Protein AF-A0AAU9CLQ8-F1 (afdb_monomer)

Mean predicted aligned error: 14.23 Å

Sequence (169 aa):
MASVPNVCGGGWAETKAAYRLLDNARLDFREVLRAHSVPTLERIRQQSRVLCLQDTTELDYSGRPSMAGLGRLNYEQRQGLYLHPTLVISEAGVALGVTDCWHWARCYRSLRQAKPGEGGSYVEGKTSLKPSERPDRCKSCPAKAGHQPEPSVAWSRSDPDCEAYTGGL

Organism: NCBI:txid438856

Foldseek 3Di:
DDDLCVVLVVDPVSSVVVVCVVPPPVDDPVNVVCVFQVQLVVVVVVAPDKDWDKDKDWDWPLVPVVDPQWADDPDNSTITKIKIWTWIAGPVRHTSGTNDMDMHHDHDDDDPPDDPDDDDDDDDDDDDDDPVPDPPDDPRRPDDPDPDPDPPDPDDPDDPPPDDDDDDD

Radius of gyration: 21.19 Å; Cα contacts (8 Å, |Δi|>4): 169; chains: 1; bounding box: 51×36×68 Å

pLDDT: mean 70.37, std 28.26, range [24.72, 97.06]

Structure (mmCIF, N/CA/C/O backbone):
data_AF-A0AAU9CLQ8-F1
#
_entry.id   AF-A0AAU9CLQ8-F1
#
loop_
_atom_site.group_PDB
_atom_site.id
_atom_site.type_symbol
_atom_site.label_atom_id
_atom_site.label_alt_id
_atom_site.label_comp_id
_atom_site.label_asym_id
_atom_site.label_entity_id
_atom_site.label_seq_id
_atom_site.pdbx_PDB_ins_code
_atom_site.Cartn_x
_atom_site.Cartn_y
_atom_site.Cartn_z
_atom_site.occupancy
_atom_site.B_iso_or_equiv
_atom_site.auth_seq_id
_atom_site.auth_comp_id
_atom_site.auth_asym_id
_atom_site.auth_atom_id
_atom_site.pdbx_PDB_model_num
ATOM 1 N N . MET A 1 1 ? 15.356 6.055 3.356 1.00 57.00 1 MET A N 1
ATOM 2 C CA . MET A 1 1 ? 14.746 4.762 2.966 1.00 57.00 1 MET A CA 1
ATOM 3 C C . MET A 1 1 ? 15.851 3.738 2.760 1.00 57.00 1 MET A C 1
ATOM 5 O O . MET A 1 1 ? 16.892 4.106 2.232 1.00 57.00 1 MET A O 1
ATOM 9 N N . ALA A 1 2 ? 15.647 2.497 3.201 1.00 88.75 2 ALA A N 1
ATOM 10 C CA . ALA A 1 2 ? 16.593 1.393 3.033 1.00 88.75 2 ALA A CA 1
ATOM 11 C C . ALA A 1 2 ? 16.125 0.466 1.898 1.00 88.75 2 ALA A C 1
ATOM 13 O O . ALA A 1 2 ? 14.925 0.312 1.679 1.00 88.75 2 ALA A O 1
ATOM 14 N N . SER A 1 3 ? 17.062 -0.123 1.157 1.00 93.00 3 SER A N 1
ATOM 15 C CA . SER A 1 3 ? 16.764 -1.126 0.129 1.00 93.00 3 SER A CA 1
ATOM 16 C C . SER A 1 3 ? 16.367 -2.467 0.766 1.00 93.00 3 SER A C 1
ATOM 18 O O . SER A 1 3 ? 16.688 -2.707 1.930 1.00 93.00 3 SER A O 1
ATOM 20 N N . VAL A 1 4 ? 15.718 -3.363 0.005 1.00 93.94 4 VAL A N 1
ATOM 21 C CA . VAL A 1 4 ? 15.365 -4.722 0.476 1.00 93.94 4 VAL A CA 1
ATOM 22 C C . VAL A 1 4 ? 16.575 -5.462 1.080 1.00 93.94 4 VAL A C 1
ATOM 24 O O . VAL A 1 4 ? 16.457 -5.938 2.205 1.00 93.94 4 VAL A O 1
ATOM 27 N N . PRO A 1 5 ? 17.765 -5.491 0.440 1.00 94.94 5 PRO A N 1
ATOM 28 C CA . PRO A 1 5 ? 18.942 -6.118 1.046 1.00 94.94 5 PRO A CA 1
ATOM 29 C C . PRO A 1 5 ? 19.346 -5.507 2.394 1.00 94.94 5 PRO A C 1
ATOM 31 O O . PRO A 1 5 ? 19.751 -6.228 3.303 1.00 94.94 5 PRO A O 1
ATOM 34 N N . ASN A 1 6 ? 19.203 -4.186 2.547 1.00 94.19 6 ASN A N 1
ATOM 35 C CA . ASN A 1 6 ? 19.576 -3.497 3.780 1.00 94.19 6 ASN A CA 1
ATOM 36 C C . ASN A 1 6 ? 18.600 -3.805 4.925 1.00 94.19 6 ASN A C 1
ATOM 38 O O . ASN A 1 6 ? 19.046 -4.004 6.051 1.00 94.19 6 ASN A O 1
ATOM 42 N N . VAL A 1 7 ? 17.287 -3.879 4.663 1.00 93.44 7 VAL A N 1
ATOM 43 C CA . VAL A 1 7 ? 16.304 -4.258 5.702 1.00 93.44 7 VAL A CA 1
ATOM 44 C C . VAL A 1 7 ? 16.373 -5.741 6.066 1.00 93.44 7 VAL A C 1
ATOM 46 O O . VAL A 1 7 ? 16.087 -6.097 7.203 1.00 93.44 7 VAL A O 1
ATOM 49 N N . CYS A 1 8 ? 16.823 -6.597 5.146 1.00 94.44 8 CYS A N 1
ATOM 50 C CA . CYS A 1 8 ? 17.119 -8.006 5.412 1.00 94.44 8 CYS A CA 1
ATOM 51 C C . CYS A 1 8 ? 18.474 -8.225 6.122 1.00 94.44 8 CYS A C 1
ATOM 53 O O . CYS A 1 8 ? 18.959 -9.353 6.174 1.00 94.44 8 CYS A O 1
ATOM 55 N N . GLY A 1 9 ? 19.120 -7.170 6.635 1.00 89.50 9 GLY A N 1
ATOM 56 C CA . GLY A 1 9 ? 20.371 -7.272 7.394 1.00 89.50 9 GLY A CA 1
ATOM 57 C C . GLY A 1 9 ? 21.600 -7.659 6.564 1.00 89.50 9 GLY A C 1
ATOM 58 O O . GLY A 1 9 ? 22.594 -8.106 7.126 1.00 89.50 9 GLY A O 1
ATOM 59 N N . GLY A 1 10 ? 21.547 -7.528 5.233 1.00 84.50 10 GLY A N 1
ATOM 60 C CA . GLY A 1 10 ? 22.626 -7.935 4.325 1.00 84.50 1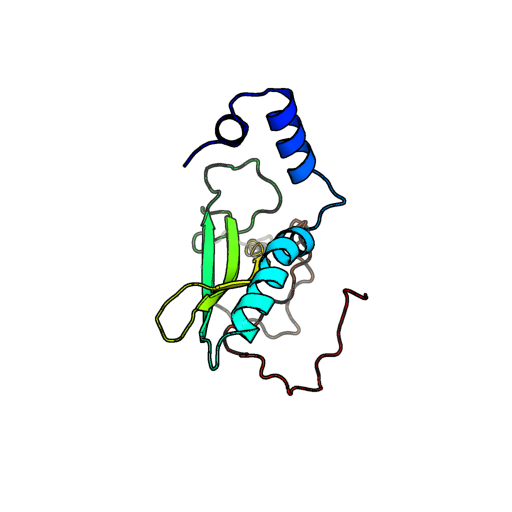0 GLY A CA 1
ATOM 61 C C . GLY A 1 10 ? 22.722 -9.447 4.082 1.00 84.50 10 GLY A C 1
ATOM 62 O O . GLY A 1 10 ? 23.569 -9.884 3.303 1.00 84.50 10 GLY A O 1
ATOM 63 N N . GLY A 1 11 ? 21.845 -10.248 4.698 1.00 93.50 11 GLY A N 1
ATOM 64 C CA . GLY A 1 11 ? 21.790 -11.694 4.513 1.00 93.50 11 GLY A CA 1
ATOM 65 C C . GLY A 1 11 ? 21.305 -12.080 3.114 1.00 93.50 11 GLY A C 1
ATOM 66 O O . GLY A 1 11 ? 20.271 -11.604 2.628 1.00 93.50 11 GLY A O 1
ATOM 67 N N . TRP A 1 12 ? 22.066 -12.936 2.426 1.00 94.69 12 TRP A N 1
ATOM 68 C CA . TRP A 1 12 ? 21.737 -13.358 1.060 1.00 94.69 12 TRP A CA 1
ATOM 69 C C . TRP A 1 12 ? 20.460 -14.202 1.005 1.00 94.69 12 TRP A C 1
ATOM 71 O O . TRP A 1 12 ? 19.635 -14.016 0.105 1.00 94.69 12 TRP A O 1
ATOM 81 N N . ALA A 1 13 ? 20.286 -15.116 1.962 1.00 96.94 13 ALA A N 1
ATOM 82 C CA . ALA A 1 13 ? 19.147 -16.027 1.999 1.00 96.94 13 ALA A CA 1
ATOM 83 C C . ALA A 1 13 ? 17.837 -15.264 2.246 1.00 96.94 13 ALA A C 1
ATOM 85 O O . ALA A 1 13 ? 16.866 -15.447 1.512 1.00 96.94 13 ALA A O 1
ATOM 86 N N . GLU A 1 14 ? 17.845 -14.346 3.209 1.00 96.50 14 GLU A N 1
ATOM 87 C CA . GLU A 1 14 ? 16.733 -13.486 3.608 1.00 96.50 14 GLU A CA 1
ATOM 88 C C . GLU A 1 14 ? 16.341 -12.548 2.467 1.00 96.50 14 GLU A C 1
ATOM 90 O O . GLU A 1 14 ? 15.170 -12.463 2.098 1.00 96.50 14 GLU A O 1
ATOM 95 N N . THR A 1 15 ? 17.331 -11.912 1.834 1.00 96.81 15 THR A N 1
ATOM 96 C CA . THR A 1 15 ? 17.106 -11.036 0.678 1.00 96.81 15 THR A CA 1
ATOM 97 C C . THR A 1 15 ? 16.467 -11.806 -0.478 1.00 96.81 15 THR A C 1
ATOM 99 O O . THR A 1 15 ? 15.498 -11.344 -1.084 1.00 96.81 15 THR A O 1
ATOM 102 N N . LYS A 1 16 ? 16.977 -13.005 -0.794 1.00 96.56 16 LYS A N 1
ATOM 103 C CA . LYS A 1 16 ? 16.398 -13.856 -1.844 1.00 96.56 16 LYS A CA 1
ATOM 104 C C . LYS A 1 16 ? 14.991 -14.320 -1.494 1.00 96.56 16 LYS A C 1
ATOM 106 O O . LYS A 1 16 ? 14.145 -14.352 -2.385 1.00 96.56 16 LYS A O 1
ATOM 111 N N . ALA A 1 17 ? 14.733 -14.667 -0.237 1.00 96.50 17 ALA A N 1
ATOM 112 C CA . ALA A 1 17 ? 13.402 -15.032 0.226 1.00 96.50 17 ALA A CA 1
ATOM 113 C C . ALA A 1 17 ? 12.417 -13.860 0.086 1.00 96.50 17 ALA A C 1
ATOM 115 O O . ALA A 1 17 ? 11.327 -14.062 -0.440 1.00 96.50 17 ALA A O 1
ATOM 116 N N . ALA A 1 18 ? 12.820 -12.639 0.451 1.00 95.88 18 ALA A N 1
ATOM 117 C CA . ALA A 1 18 ? 11.991 -11.442 0.312 1.00 95.88 18 ALA A CA 1
ATOM 118 C C . ALA A 1 18 ? 11.610 -11.167 -1.150 1.00 95.88 18 ALA A C 1
ATOM 120 O O . ALA A 1 18 ? 10.434 -10.994 -1.457 1.00 95.88 18 ALA A O 1
ATOM 121 N N . TYR A 1 19 ? 12.573 -11.202 -2.079 1.00 95.81 19 TYR A N 1
ATOM 122 C CA . TYR A 1 19 ? 12.258 -11.036 -3.503 1.00 95.81 19 TYR A CA 1
ATOM 123 C C . TYR A 1 19 ? 11.359 -12.155 -4.040 1.00 95.81 19 TYR A C 1
ATOM 125 O O . TYR A 1 19 ? 10.421 -11.866 -4.772 1.00 95.81 19 TYR A O 1
ATOM 133 N N . ARG A 1 20 ? 11.597 -13.416 -3.652 1.00 96.56 20 ARG A N 1
ATOM 134 C CA . ARG A 1 20 ? 10.734 -14.546 -4.045 1.00 96.56 20 ARG A CA 1
ATOM 135 C C . ARG A 1 20 ? 9.315 -14.413 -3.506 1.00 96.56 20 ARG A C 1
ATOM 137 O O . ARG A 1 20 ? 8.387 -14.838 -4.178 1.00 96.56 20 ARG A O 1
ATOM 144 N N . LEU A 1 21 ? 9.151 -13.860 -2.305 1.00 94.75 21 LEU A N 1
ATOM 145 C CA . LEU A 1 21 ? 7.838 -13.583 -1.732 1.00 94.75 21 LEU A CA 1
ATOM 146 C C . LEU A 1 21 ? 7.105 -12.513 -2.551 1.00 94.75 21 LEU A C 1
ATOM 148 O O . LEU A 1 21 ? 5.946 -12.715 -2.892 1.00 94.75 21 LEU A O 1
ATOM 152 N N . LEU A 1 22 ? 7.786 -11.414 -2.892 1.00 92.75 22 LEU A N 1
ATOM 153 C CA . LEU A 1 22 ? 7.206 -10.301 -3.656 1.00 92.75 22 LEU A CA 1
ATOM 154 C C . LEU A 1 22 ? 6.927 -10.643 -5.132 1.00 92.75 22 LEU A C 1
ATOM 156 O O . LEU A 1 22 ? 6.062 -10.021 -5.735 1.00 92.75 22 LEU A O 1
ATOM 160 N N . ASP A 1 23 ? 7.638 -11.619 -5.699 1.00 93.12 23 ASP A N 1
ATOM 161 C CA . ASP A 1 23 ? 7.457 -12.126 -7.072 1.00 93.12 23 ASP A CA 1
ATOM 162 C C . ASP A 1 23 ? 6.589 -13.405 -7.129 1.00 93.12 23 ASP A C 1
ATOM 164 O O . ASP A 1 23 ? 6.519 -14.108 -8.137 1.00 93.12 23 ASP A O 1
ATOM 168 N N . ASN A 1 24 ? 5.937 -13.773 -6.022 1.00 95.75 24 ASN A N 1
ATOM 169 C CA . ASN A 1 24 ? 5.120 -14.980 -5.962 1.00 95.75 24 ASN A CA 1
ATOM 170 C C . ASN A 1 24 ? 3.744 -14.735 -6.593 1.00 95.75 24 ASN A C 1
ATOM 172 O O . ASN A 1 24 ? 2.885 -14.116 -5.978 1.00 95.75 24 ASN A O 1
ATOM 176 N N . ALA A 1 25 ? 3.484 -15.327 -7.761 1.00 92.44 25 ALA A N 1
ATOM 177 C CA . ALA A 1 25 ? 2.191 -15.233 -8.451 1.00 92.44 25 ALA A CA 1
ATOM 178 C C . ALA A 1 25 ? 0.981 -15.774 -7.655 1.00 92.44 25 ALA A C 1
ATOM 180 O O . ALA A 1 25 ? -0.157 -15.529 -8.043 1.00 92.44 25 ALA A O 1
ATOM 181 N N . ARG A 1 26 ? 1.206 -16.529 -6.568 1.00 94.06 26 ARG A N 1
ATOM 182 C CA . ARG A 1 26 ? 0.142 -16.976 -5.650 1.00 94.06 26 ARG A CA 1
ATOM 183 C C . ARG A 1 26 ? -0.206 -15.952 -4.569 1.00 94.06 26 ARG A C 1
ATOM 185 O O . ARG A 1 26 ? -1.161 -16.194 -3.851 1.00 94.06 26 ARG A O 1
ATOM 192 N N . LEU A 1 27 ? 0.597 -14.899 -4.410 1.00 92.25 27 LEU A N 1
ATOM 193 C CA . LEU A 1 27 ? 0.381 -13.840 -3.432 1.00 92.25 27 LEU A CA 1
ATOM 194 C C . LEU A 1 27 ? -0.272 -12.650 -4.134 1.00 92.25 27 LEU A C 1
ATOM 196 O O . LEU A 1 27 ? 0.367 -11.981 -4.947 1.00 92.25 27 LEU A O 1
ATOM 200 N N . ASP A 1 28 ? -1.530 -12.375 -3.809 1.00 89.69 28 ASP A N 1
ATOM 201 C CA . ASP A 1 28 ? -2.234 -11.215 -4.355 1.00 89.69 28 ASP A CA 1
ATOM 202 C C . ASP A 1 28 ? -2.010 -9.956 -3.497 1.00 89.69 28 ASP A C 1
ATOM 204 O O . ASP A 1 28 ? -1.840 -10.018 -2.275 1.00 89.69 28 ASP A O 1
ATOM 208 N N . PHE A 1 29 ? -2.058 -8.776 -4.123 1.00 86.94 29 PHE A N 1
ATOM 209 C CA . PHE A 1 29 ? -1.960 -7.496 -3.415 1.00 86.94 29 PHE A CA 1
ATOM 210 C C . PHE A 1 29 ? -3.002 -7.370 -2.289 1.00 86.94 29 PHE A C 1
ATOM 212 O O . PHE A 1 29 ? -2.696 -6.848 -1.214 1.00 86.94 29 PHE A O 1
ATOM 219 N N . ARG A 1 30 ? -4.223 -7.878 -2.499 1.00 88.31 30 ARG A N 1
ATOM 220 C CA . ARG A 1 30 ? -5.291 -7.864 -1.494 1.00 88.31 30 ARG A CA 1
ATOM 221 C C . ARG A 1 30 ? -4.942 -8.707 -0.274 1.00 88.31 30 ARG A C 1
ATOM 223 O O . ARG A 1 30 ? -5.319 -8.329 0.831 1.00 88.31 30 ARG A O 1
ATOM 230 N N . GLU A 1 31 ? -4.202 -9.801 -0.436 1.00 91.56 31 GLU A N 1
ATOM 231 C CA . GLU A 1 31 ? -3.753 -10.628 0.689 1.00 91.56 31 GLU A CA 1
ATOM 232 C C . GLU A 1 31 ? -2.700 -9.903 1.529 1.00 91.56 31 GLU A C 1
ATOM 234 O O . GLU A 1 31 ? -2.792 -9.886 2.759 1.00 91.56 31 GLU A O 1
ATOM 239 N N . VAL A 1 32 ? -1.751 -9.228 0.873 1.00 93.50 32 VAL A N 1
ATOM 240 C CA . VAL A 1 32 ? -0.768 -8.373 1.557 1.00 93.50 32 VAL A CA 1
ATOM 241 C C . VAL A 1 32 ? -1.477 -7.250 2.313 1.00 93.50 32 VAL A C 1
ATOM 243 O O . VAL A 1 32 ? -1.198 -7.015 3.488 1.00 93.50 32 VAL A O 1
ATOM 246 N N . LEU A 1 33 ? -2.449 -6.589 1.678 1.00 92.50 33 LEU A N 1
ATOM 247 C CA . LEU A 1 33 ? -3.246 -5.550 2.323 1.00 92.50 33 LEU A CA 1
ATOM 248 C C . LEU A 1 33 ? -4.049 -6.098 3.510 1.00 92.50 33 LEU A C 1
ATOM 250 O O . LEU A 1 33 ? -4.129 -5.439 4.547 1.00 92.50 33 LEU A O 1
ATOM 254 N N . ARG A 1 34 ? -4.604 -7.311 3.398 1.00 91.94 34 ARG A N 1
ATOM 255 C CA . ARG A 1 34 ? -5.386 -7.963 4.458 1.00 91.94 34 ARG A CA 1
ATOM 256 C C . ARG A 1 34 ? -4.584 -8.155 5.743 1.00 91.94 34 ARG A C 1
ATOM 258 O O . ARG A 1 34 ? -5.138 -7.982 6.829 1.00 91.94 34 ARG A O 1
ATOM 265 N N . ALA A 1 35 ? -3.286 -8.444 5.630 1.00 94.25 35 ALA A N 1
ATOM 266 C CA . ALA A 1 35 ? -2.389 -8.545 6.783 1.00 94.25 35 ALA A CA 1
ATOM 267 C C . ALA A 1 35 ? -2.316 -7.237 7.598 1.00 94.25 35 ALA A C 1
ATOM 269 O O . ALA A 1 35 ? -2.047 -7.269 8.798 1.00 94.25 35 ALA A O 1
ATOM 270 N N . HIS A 1 36 ? -2.604 -6.093 6.969 1.00 93.94 36 HIS A N 1
ATOM 271 C CA . HIS A 1 36 ? -2.681 -4.790 7.625 1.00 93.94 36 HIS A CA 1
ATOM 272 C C . HIS A 1 36 ? -4.112 -4.388 7.993 1.00 93.94 36 HIS A C 1
ATOM 274 O O . HIS A 1 36 ? -4.333 -3.876 9.094 1.00 93.94 36 HIS A O 1
ATOM 280 N N . SER A 1 37 ? -5.087 -4.644 7.116 1.00 93.62 37 SER A N 1
ATOM 281 C CA . SER A 1 37 ? -6.458 -4.179 7.321 1.00 93.62 37 SER A CA 1
ATOM 282 C C . SER A 1 37 ? -7.162 -4.901 8.468 1.00 93.62 37 SER A C 1
ATOM 284 O O . SER A 1 37 ? -7.884 -4.253 9.222 1.00 93.62 37 SER A O 1
ATOM 286 N N . VAL A 1 38 ? -6.901 -6.196 8.689 1.00 94.44 38 VAL A N 1
ATOM 287 C CA . VAL A 1 38 ? -7.502 -6.946 9.809 1.00 94.44 38 VAL A CA 1
ATOM 288 C C . VAL A 1 38 ? -7.101 -6.354 11.173 1.00 94.44 38 VAL A C 1
ATOM 290 O O . VAL A 1 38 ? -7.998 -5.975 11.927 1.00 94.44 38 VAL A O 1
ATOM 293 N N . PRO A 1 39 ? -5.805 -6.162 11.498 1.00 96.25 39 PRO A N 1
ATOM 294 C CA . PRO A 1 39 ? -5.415 -5.455 12.720 1.00 96.25 39 PRO A CA 1
ATOM 295 C C . PRO A 1 39 ? -5.962 -4.026 12.811 1.00 96.25 39 PRO A C 1
ATOM 297 O O . PRO A 1 39 ? -6.292 -3.561 13.901 1.00 96.25 39 PRO A O 1
ATOM 300 N N . THR A 1 40 ? -6.063 -3.311 11.687 1.00 95.12 40 THR A N 1
ATOM 301 C CA . THR A 1 40 ? -6.662 -1.971 11.668 1.00 95.12 40 THR A CA 1
ATOM 302 C C . THR A 1 40 ? -8.141 -2.009 12.049 1.00 95.12 40 THR A C 1
ATOM 304 O O . THR A 1 40 ? -8.566 -1.172 12.841 1.00 95.12 40 THR A O 1
ATOM 307 N N . LEU A 1 41 ? -8.909 -3.000 11.588 1.00 93.44 41 LEU A N 1
ATOM 308 C CA . LEU A 1 41 ? -10.298 -3.193 12.012 1.00 93.44 41 LEU A CA 1
ATOM 309 C C . LEU A 1 41 ? -10.405 -3.455 13.520 1.00 93.44 41 LEU A C 1
ATOM 311 O O . LEU A 1 41 ? -11.287 -2.888 14.162 1.00 93.44 41 LEU A O 1
ATOM 315 N N . GLU A 1 42 ? -9.486 -4.227 14.108 1.00 95.75 42 GLU A N 1
ATOM 316 C CA . GLU A 1 42 ? -9.454 -4.417 15.567 1.00 95.75 42 GLU A CA 1
ATOM 317 C C . GLU A 1 42 ? -9.207 -3.104 16.320 1.00 95.75 42 GLU A C 1
ATOM 319 O O . GLU A 1 42 ? -9.883 -2.823 17.309 1.00 95.75 42 GLU A O 1
ATOM 324 N N . ARG A 1 43 ? -8.297 -2.251 15.829 1.00 96.56 43 ARG A N 1
ATOM 325 C CA . ARG A 1 43 ? -8.063 -0.921 16.421 1.00 96.56 43 ARG A CA 1
ATOM 326 C C . ARG A 1 43 ? -9.280 -0.009 16.282 1.00 96.56 43 ARG A C 1
ATOM 328 O O . ARG A 1 43 ? -9.593 0.721 17.216 1.00 96.56 43 ARG A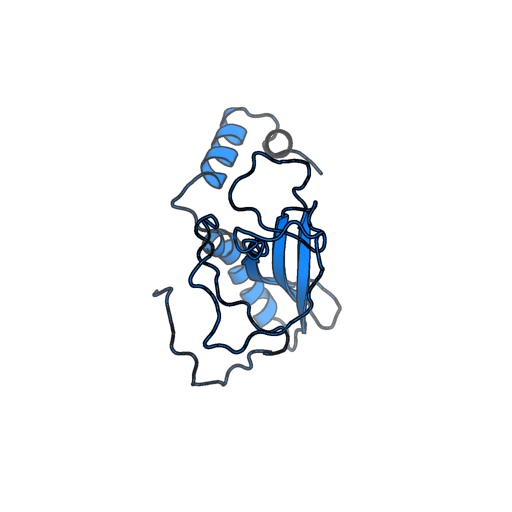 O 1
ATOM 335 N N . ILE A 1 44 ? -9.980 -0.067 15.146 1.00 94.19 44 ILE A N 1
ATOM 336 C CA . ILE A 1 44 ? -11.199 0.716 14.897 1.00 94.19 44 ILE A CA 1
ATOM 337 C C . ILE A 1 44 ? -12.303 0.341 15.888 1.00 94.19 44 ILE A C 1
ATOM 339 O O . ILE A 1 44 ? -12.967 1.233 16.404 1.00 94.19 44 ILE A O 1
ATOM 343 N N . ARG A 1 45 ? -12.471 -0.949 16.218 1.00 95.25 45 ARG A N 1
ATOM 344 C CA . ARG A 1 45 ? -13.486 -1.405 17.192 1.00 95.25 45 ARG A CA 1
ATOM 345 C C . ARG A 1 45 ? -13.307 -0.822 18.597 1.00 95.25 45 ARG A C 1
ATOM 347 O O . ARG A 1 45 ? -14.261 -0.814 19.365 1.0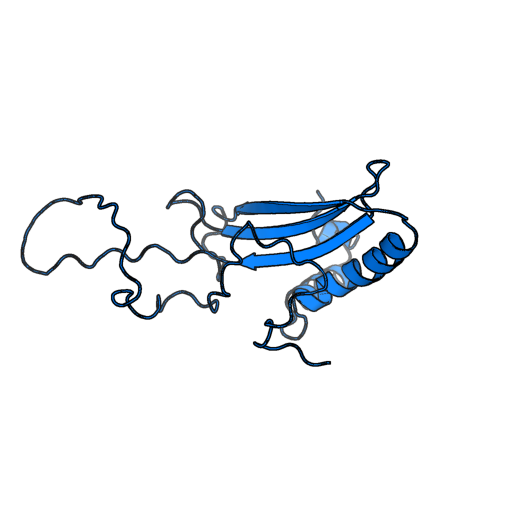0 95.25 45 ARG A O 1
ATOM 354 N N . GLN A 1 46 ? -12.109 -0.347 18.933 1.00 96.12 46 GLN A N 1
ATOM 355 C CA . GLN A 1 46 ? -11.811 0.287 20.221 1.00 96.12 46 GLN A CA 1
ATOM 356 C C . GLN A 1 46 ? -12.108 1.796 20.232 1.00 96.12 46 GLN A C 1
ATOM 358 O O . GLN A 1 46 ? -11.904 2.446 21.252 1.00 96.12 46 GLN A O 1
ATOM 363 N N . GLN A 1 47 ? -12.546 2.370 19.108 1.00 92.81 47 GLN A N 1
ATOM 364 C CA . GLN A 1 47 ? -12.843 3.794 18.974 1.00 92.81 47 GLN A CA 1
ATOM 365 C C . GLN A 1 47 ? -14.352 4.018 18.876 1.00 92.81 47 GLN A C 1
ATOM 367 O O . GLN A 1 47 ? -15.046 3.312 18.149 1.00 92.81 47 GLN A O 1
ATOM 372 N N . SER A 1 48 ? -14.856 5.054 19.547 1.00 94.94 48 SER A N 1
ATOM 373 C CA . SER A 1 48 ? -16.262 5.464 19.419 1.00 94.94 48 SER A CA 1
ATOM 374 C C . SER A 1 48 ? -16.576 6.010 18.024 1.00 94.94 48 SER A C 1
ATOM 376 O O . SER A 1 48 ? -17.667 5.803 17.497 1.00 94.94 48 SER A O 1
ATOM 378 N N . ARG A 1 49 ? -15.615 6.719 17.421 1.00 94.50 49 ARG A N 1
ATOM 379 C CA . ARG A 1 49 ? -15.712 7.310 16.086 1.00 94.50 49 ARG A CA 1
ATOM 380 C C . ARG A 1 49 ? -14.332 7.366 15.439 1.00 94.50 49 ARG A C 1
ATOM 382 O O . ARG A 1 49 ? -13.320 7.543 16.113 1.00 94.50 49 ARG A O 1
ATOM 389 N N . VAL A 1 50 ? -14.307 7.223 14.119 1.00 95.25 50 VAL A N 1
ATOM 390 C CA . VAL A 1 50 ? -13.099 7.318 13.292 1.00 95.25 50 VAL A CA 1
ATOM 391 C C . VAL A 1 50 ? -13.394 8.125 12.033 1.00 95.25 50 VAL A C 1
ATOM 393 O O . VAL A 1 50 ? -14.550 8.231 11.619 1.00 95.25 50 VAL A O 1
ATOM 396 N N . LEU A 1 51 ? -12.350 8.669 11.415 1.00 96.19 51 LEU A N 1
ATOM 397 C CA . LEU A 1 51 ? -12.415 9.315 10.110 1.00 96.19 51 LEU A CA 1
ATOM 398 C C . LEU A 1 51 ? -11.687 8.451 9.077 1.00 96.19 51 LEU A C 1
ATOM 400 O O . LEU A 1 51 ? -10.529 8.084 9.270 1.00 96.19 51 LEU A O 1
ATOM 404 N N . CYS A 1 52 ? -12.377 8.141 7.981 1.00 95.19 52 CYS A N 1
ATOM 405 C CA . CYS A 1 52 ? -11.833 7.415 6.837 1.00 95.19 52 CYS A CA 1
ATOM 406 C C . CYS A 1 52 ? -11.454 8.423 5.751 1.00 95.19 52 CYS A C 1
ATOM 408 O O . CYS A 1 52 ? -12.318 8.940 5.047 1.00 95.19 52 CYS A O 1
ATOM 410 N N . LEU A 1 53 ? -10.165 8.721 5.644 1.00 94.31 53 LEU A N 1
ATOM 411 C CA . LEU A 1 53 ? -9.611 9.630 4.653 1.00 94.31 53 LEU A CA 1
ATOM 412 C C . LEU A 1 53 ? -9.308 8.870 3.365 1.00 94.31 53 LEU A C 1
ATOM 414 O O . LEU A 1 53 ? -8.600 7.861 3.386 1.00 94.31 53 LEU A O 1
ATOM 418 N N . GLN A 1 54 ? -9.824 9.380 2.255 1.00 94.06 54 GLN A N 1
ATOM 419 C CA . GLN A 1 54 ? -9.600 8.843 0.921 1.00 94.06 54 GLN A CA 1
ATOM 420 C C . GLN A 1 54 ? -9.008 9.930 0.039 1.00 94.06 54 GLN A C 1
ATOM 422 O O . GLN A 1 54 ? -9.524 11.045 -0.013 1.00 94.06 54 GLN A O 1
ATOM 427 N N . ASP A 1 55 ? -7.922 9.599 -0.647 1.00 92.94 55 ASP A N 1
ATOM 428 C CA . ASP A 1 55 ? -7.298 10.481 -1.624 1.00 92.94 55 ASP A CA 1
ATOM 429 C C . ASP A 1 55 ? -6.612 9.648 -2.707 1.00 92.94 55 ASP A C 1
ATOM 431 O O . ASP A 1 55 ? -6.268 8.486 -2.495 1.00 92.94 55 ASP A O 1
ATOM 435 N N . THR A 1 56 ? -6.427 10.229 -3.887 1.00 90.44 56 THR A N 1
ATOM 436 C CA . THR A 1 56 ? -5.774 9.572 -5.017 1.00 90.44 56 THR A CA 1
ATOM 437 C C . THR A 1 56 ? -4.376 10.139 -5.214 1.00 90.44 56 THR A C 1
ATOM 439 O O . THR A 1 56 ? -4.218 11.314 -5.529 1.00 90.44 56 THR A O 1
ATOM 442 N N . THR A 1 57 ? -3.360 9.284 -5.127 1.00 92.62 57 THR A N 1
ATOM 443 C CA . THR A 1 57 ? -1.963 9.653 -5.379 1.00 92.62 57 THR A CA 1
ATOM 444 C C . THR A 1 57 ? -1.380 8.926 -6.591 1.00 92.62 57 THR A C 1
ATOM 446 O O . THR A 1 57 ? -1.875 7.882 -7.022 1.00 92.62 57 THR A O 1
ATOM 449 N N . GLU A 1 58 ? -0.317 9.490 -7.158 1.00 94.12 58 GLU A N 1
ATOM 450 C CA . GLU A 1 58 ? 0.405 8.940 -8.304 1.00 94.12 58 GLU A CA 1
ATOM 451 C C . GLU A 1 58 ? 1.698 8.261 -7.860 1.00 94.12 58 GLU A C 1
ATOM 453 O O . GLU A 1 58 ? 2.540 8.866 -7.198 1.00 94.12 58 GLU A O 1
ATOM 458 N N . LEU A 1 59 ? 1.902 7.025 -8.304 1.00 94.25 59 LEU A N 1
ATOM 459 C CA . LEU A 1 59 ? 3.178 6.328 -8.213 1.00 94.25 59 LEU A CA 1
ATOM 460 C C . LEU A 1 59 ? 3.929 6.521 -9.531 1.00 94.25 59 LEU A C 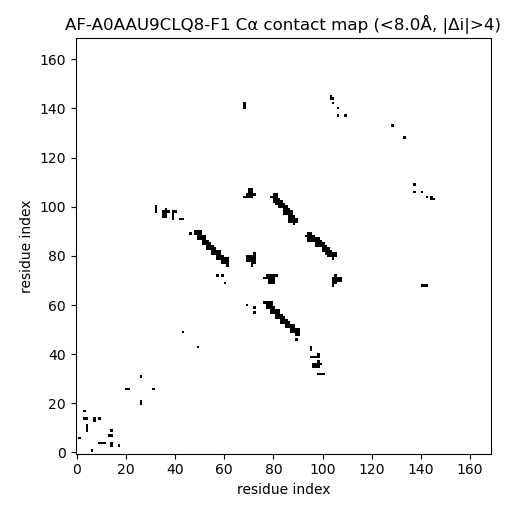1
ATOM 462 O O . LEU A 1 59 ? 3.597 5.894 -10.537 1.00 94.25 59 LEU A O 1
ATOM 466 N N . ASP A 1 60 ? 4.913 7.420 -9.532 1.00 94.31 60 ASP A N 1
ATOM 467 C CA . ASP A 1 60 ? 5.702 7.766 -10.717 1.00 94.31 60 ASP A CA 1
ATOM 468 C C . ASP A 1 60 ? 6.881 6.806 -10.919 1.00 94.31 60 ASP A C 1
ATOM 470 O O . ASP A 1 60 ? 7.802 6.733 -10.104 1.00 94.31 60 ASP A O 1
ATOM 474 N N . TYR A 1 61 ? 6.861 6.093 -12.044 1.00 93.38 61 TYR A N 1
ATOM 475 C CA . TYR A 1 61 ? 7.901 5.155 -12.457 1.00 93.38 61 TYR A CA 1
ATOM 476 C C . TYR A 1 61 ? 8.536 5.555 -13.792 1.00 93.38 61 TYR A C 1
ATOM 478 O O . TYR A 1 61 ? 9.109 4.718 -14.487 1.00 93.38 61 TYR A O 1
ATOM 486 N N . SER A 1 62 ? 8.496 6.839 -14.158 1.00 89.56 62 SER A N 1
ATOM 487 C CA . SER A 1 62 ? 8.994 7.324 -15.454 1.00 89.56 62 SER A CA 1
ATOM 488 C C . SER A 1 62 ? 10.473 7.012 -15.705 1.00 89.56 62 SER A C 1
ATOM 490 O O . SER A 1 62 ? 10.863 6.778 -16.846 1.00 89.56 62 SER A O 1
ATOM 492 N N . GLY A 1 63 ? 11.282 6.901 -14.646 1.00 90.56 63 GLY A N 1
ATOM 493 C CA . GLY A 1 63 ? 12.682 6.464 -14.720 1.00 90.56 63 GLY A CA 1
ATOM 494 C C . GLY A 1 63 ? 12.893 4.957 -14.939 1.00 90.56 63 GLY A C 1
ATOM 495 O O . GLY A 1 63 ? 14.035 4.504 -14.950 1.00 90.56 63 GLY A O 1
ATOM 496 N N . ARG A 1 64 ? 11.827 4.157 -15.077 1.00 87.44 64 ARG A N 1
ATOM 497 C CA . ARG A 1 64 ? 11.875 2.695 -15.255 1.00 87.44 64 ARG A CA 1
ATOM 498 C C . ARG A 1 64 ? 11.104 2.265 -16.513 1.00 87.44 64 ARG A C 1
ATOM 500 O O . ARG A 1 64 ? 10.087 1.586 -16.401 1.00 87.44 64 ARG A O 1
ATOM 507 N N . PRO A 1 65 ? 11.585 2.612 -17.720 1.00 78.12 65 PRO A N 1
ATOM 508 C CA . PRO A 1 65 ? 10.841 2.403 -18.965 1.00 78.12 65 PRO A CA 1
ATOM 509 C C . PRO A 1 65 ? 10.615 0.936 -19.346 1.00 78.12 65 PRO A C 1
ATOM 511 O O . PRO A 1 65 ? 9.724 0.646 -20.134 1.00 78.12 65 PRO A O 1
ATOM 514 N N . SER A 1 66 ? 11.399 0.006 -18.796 1.00 82.25 66 SER A N 1
ATOM 515 C CA . SER A 1 66 ? 11.231 -1.435 -19.017 1.00 82.25 66 SER A CA 1
ATOM 516 C C . SER A 1 66 ? 10.205 -2.092 -18.085 1.00 82.25 66 SER A C 1
ATOM 518 O O . SER A 1 66 ? 9.950 -3.289 -18.212 1.00 82.25 66 SER A O 1
ATOM 520 N N . MET A 1 67 ? 9.628 -1.350 -17.133 1.00 83.06 67 MET A N 1
ATOM 521 C CA . MET A 1 67 ? 8.647 -1.882 -16.190 1.00 83.06 67 MET A CA 1
ATOM 522 C C . MET A 1 67 ? 7.293 -2.075 -16.880 1.00 83.06 67 MET A C 1
ATOM 524 O O . MET A 1 67 ? 6.674 -1.126 -17.356 1.00 83.06 67 MET A O 1
ATOM 528 N N . ALA A 1 68 ? 6.827 -3.320 -16.924 1.00 84.19 68 ALA A N 1
ATOM 529 C CA . ALA A 1 68 ? 5.535 -3.663 -17.50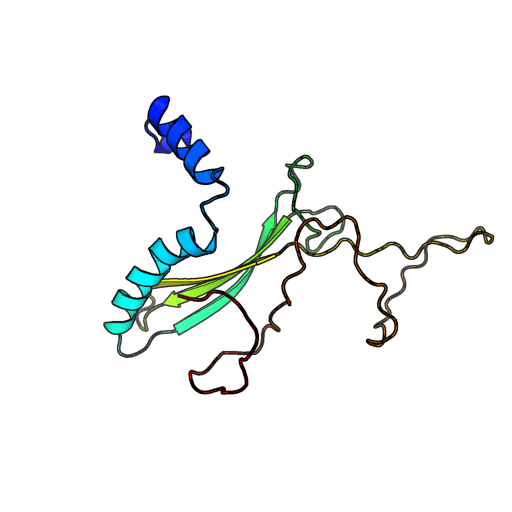5 1.00 84.19 68 ALA A CA 1
ATOM 530 C C . ALA A 1 68 ? 4.362 -3.266 -16.589 1.00 84.19 68 ALA A C 1
ATOM 532 O O . ALA A 1 68 ? 4.523 -3.081 -15.384 1.00 84.19 68 ALA A O 1
ATOM 533 N N . GLY A 1 69 ? 3.159 -3.174 -17.165 1.00 82.44 69 GLY A N 1
ATOM 534 C CA . GLY A 1 69 ? 1.916 -2.946 -16.414 1.00 82.44 69 GLY A CA 1
ATOM 535 C C . GLY A 1 69 ? 1.661 -1.497 -15.987 1.00 82.44 69 GLY A C 1
ATOM 536 O O . GLY A 1 69 ? 0.658 -1.233 -15.329 1.00 82.44 69 GLY A O 1
ATOM 537 N N . LEU A 1 70 ? 2.528 -0.560 -16.377 1.00 86.25 70 LEU A N 1
ATOM 538 C CA . LEU A 1 70 ? 2.351 0.868 -16.127 1.00 86.25 70 LEU A CA 1
ATOM 539 C C . LEU A 1 70 ? 1.389 1.515 -17.133 1.00 86.25 70 LEU A C 1
ATOM 541 O O . LEU A 1 70 ? 1.201 1.033 -18.251 1.00 86.25 70 LEU A O 1
ATOM 545 N N . GLY A 1 71 ? 0.788 2.631 -16.722 1.00 85.75 71 GLY A N 1
ATOM 546 C CA . GLY A 1 71 ? -0.075 3.464 -17.556 1.00 85.75 71 GLY A CA 1
ATOM 547 C C . GLY A 1 71 ? 0.360 4.926 -17.558 1.00 85.75 71 GLY A C 1
ATOM 548 O O . GLY A 1 71 ? 1.316 5.304 -16.886 1.00 85.75 71 GLY A O 1
ATOM 549 N N . ARG A 1 72 ? -0.359 5.776 -18.294 1.00 85.81 72 ARG A N 1
ATOM 550 C CA . ARG A 1 72 ? -0.065 7.218 -18.360 1.00 85.81 72 ARG A CA 1
ATOM 551 C C . ARG A 1 72 ? -0.502 7.936 -17.075 1.00 85.81 72 ARG A C 1
ATOM 553 O O . ARG A 1 72 ? -1.636 7.767 -16.620 1.00 85.81 72 ARG A O 1
ATOM 560 N N . LEU A 1 73 ? 0.347 8.814 -16.546 1.00 86.81 73 LEU A N 1
ATOM 561 C CA . LEU A 1 73 ? -0.018 9.726 -15.454 1.00 86.81 73 LEU A CA 1
ATOM 562 C C . LEU A 1 73 ? -0.631 11.027 -16.004 1.00 86.81 73 LEU A C 1
ATOM 564 O O . LEU A 1 73 ? -1.282 11.025 -17.056 1.00 86.81 73 LEU A O 1
ATOM 568 N N . ASN A 1 74 ? -0.513 12.143 -15.280 1.00 81.75 74 ASN A N 1
ATOM 569 C CA . ASN A 1 74 ? -1.074 13.433 -15.698 1.00 81.75 74 ASN A CA 1
ATOM 570 C C . ASN A 1 74 ? -0.474 13.977 -17.006 1.00 81.75 74 ASN A C 1
ATOM 572 O O . ASN A 1 74 ? -1.198 14.581 -17.800 1.00 81.75 74 ASN A O 1
ATOM 576 N N . TYR A 1 75 ? 0.793 13.677 -17.299 1.00 79.69 75 TYR A N 1
ATOM 577 C CA . TYR A 1 75 ? 1.475 14.051 -18.548 1.00 79.69 75 TYR A CA 1
ATOM 578 C C . TYR A 1 75 ? 1.770 12.824 -19.423 1.00 79.69 75 TYR A C 1
ATOM 580 O O . TYR A 1 75 ? 1.872 11.714 -18.909 1.00 79.69 75 TYR A O 1
ATOM 588 N N . GLU A 1 76 ? 1.903 13.013 -20.742 1.00 74.50 76 GLU A N 1
ATOM 589 C CA . GLU A 1 76 ? 2.122 11.918 -21.713 1.00 74.50 76 GLU A CA 1
ATOM 590 C C . GLU A 1 76 ? 3.440 11.195 -21.494 1.00 74.50 76 GLU A C 1
ATOM 592 O O . GLU A 1 76 ? 3.518 9.979 -21.635 1.00 74.50 76 GLU A O 1
ATOM 597 N N . GLN A 1 77 ? 4.453 11.955 -21.102 1.00 81.50 77 GLN A N 1
ATOM 598 C CA . GLN A 1 77 ? 5.810 11.483 -20.885 1.00 81.50 77 GLN A CA 1
ATOM 599 C C . GLN A 1 77 ? 5.968 10.794 -19.523 1.00 81.50 77 GLN A C 1
ATOM 601 O O . GLN A 1 77 ? 7.001 10.180 -19.270 1.00 81.50 77 GLN A O 1
ATOM 606 N N . ARG A 1 78 ? 4.960 10.901 -18.642 1.00 87.69 78 ARG A N 1
ATOM 607 C CA . ARG A 1 78 ? 4.975 10.289 -17.313 1.00 87.69 78 ARG A CA 1
ATOM 608 C C . ARG A 1 78 ? 4.205 8.980 -17.316 1.00 87.69 78 ARG A C 1
ATOM 610 O O . ARG A 1 78 ? 3.053 8.923 -17.755 1.00 87.69 78 ARG A O 1
ATOM 617 N N . GLN A 1 79 ? 4.823 7.951 -16.753 1.00 87.88 79 GLN A N 1
ATOM 618 C CA . GLN A 1 79 ? 4.238 6.620 -16.629 1.00 87.88 79 GLN A CA 1
ATOM 619 C C . GLN A 1 79 ? 4.267 6.136 -15.185 1.00 87.88 79 GLN A C 1
ATOM 621 O O . GLN A 1 79 ? 5.201 6.416 -14.432 1.00 87.88 79 GLN A O 1
ATOM 626 N N . GLY A 1 80 ? 3.224 5.415 -14.796 1.00 91.50 80 GLY A N 1
ATOM 627 C CA . GLY A 1 80 ? 3.030 5.031 -13.414 1.00 91.50 80 GLY A CA 1
ATOM 628 C C . GLY A 1 80 ? 1.701 4.346 -13.138 1.00 91.50 80 GLY A C 1
ATOM 629 O O . GLY A 1 80 ? 1.032 3.846 -14.047 1.00 91.50 80 GLY A O 1
ATOM 630 N N . LEU A 1 81 ? 1.333 4.344 -11.861 1.00 91.31 81 LEU A N 1
ATOM 631 C CA . LEU A 1 81 ? 0.073 3.814 -11.346 1.00 91.31 81 LEU A CA 1
ATOM 632 C C . LEU A 1 81 ? -0.633 4.876 -10.506 1.00 91.31 81 LEU A C 1
ATOM 634 O O . LEU A 1 81 ? 0.013 5.714 -9.883 1.00 91.31 81 LEU A O 1
ATOM 638 N N . TYR A 1 82 ? -1.954 4.807 -10.457 1.00 89.44 82 TYR A N 1
ATOM 639 C CA . TYR A 1 82 ? -2.744 5.501 -9.449 1.00 89.44 82 TYR A CA 1
ATOM 640 C C . TYR A 1 82 ? -2.913 4.595 -8.244 1.00 89.44 82 TYR A C 1
ATOM 642 O O . TYR A 1 82 ? -3.082 3.387 -8.407 1.00 89.44 82 TYR A O 1
ATOM 650 N N . LEU A 1 83 ? -2.872 5.190 -7.058 1.00 93.06 83 LEU A N 1
ATOM 651 C CA . LEU A 1 83 ? -3.118 4.536 -5.785 1.00 93.06 83 LEU A CA 1
ATOM 652 C C . LEU A 1 83 ? -4.181 5.336 -5.033 1.00 93.06 83 LEU A C 1
ATOM 654 O O . LEU A 1 83 ? -4.047 6.547 -4.879 1.00 93.06 83 LEU A O 1
ATOM 658 N N . HIS A 1 84 ? -5.215 4.662 -4.550 1.00 93.00 84 HIS A N 1
ATOM 659 C CA . HIS A 1 84 ? -6.303 5.268 -3.794 1.00 93.00 84 HIS A CA 1
ATOM 660 C C . HIS A 1 84 ? -6.517 4.491 -2.488 1.00 93.00 84 HIS A C 1
ATOM 662 O O . HIS A 1 84 ? -7.320 3.550 -2.446 1.00 93.00 84 HIS A O 1
ATOM 668 N N . PRO A 1 85 ? -5.728 4.795 -1.442 1.00 92.50 85 PRO A N 1
ATOM 669 C CA . PRO A 1 85 ? -5.876 4.175 -0.137 1.00 92.50 85 PRO A CA 1
ATOM 670 C C . PRO A 1 85 ? -7.007 4.818 0.674 1.00 92.50 85 PRO A C 1
ATOM 672 O O . PRO A 1 85 ? -7.310 5.999 0.535 1.00 92.50 85 PRO A O 1
ATOM 675 N N . THR A 1 86 ? -7.567 4.039 1.597 1.00 94.25 86 THR A N 1
ATOM 676 C CA . THR A 1 86 ? -8.438 4.521 2.673 1.00 94.25 86 THR A CA 1
ATOM 677 C C . THR A 1 86 ? -7.671 4.466 3.989 1.00 94.25 86 THR A C 1
ATOM 679 O O . THR A 1 86 ? -7.496 3.394 4.576 1.00 94.25 86 THR A O 1
ATOM 682 N N . LEU A 1 87 ? -7.179 5.619 4.439 1.00 95.94 87 LEU A N 1
ATOM 683 C CA . LEU A 1 87 ? -6.472 5.769 5.708 1.00 95.94 87 LEU A CA 1
ATOM 684 C C . LEU A 1 87 ? -7.473 6.074 6.820 1.00 95.94 87 LEU A C 1
ATOM 686 O O . LEU A 1 87 ? -8.260 7.009 6.713 1.00 95.94 87 LEU A O 1
ATOM 690 N N . VAL A 1 88 ? -7.410 5.328 7.917 1.00 95.75 88 VAL A N 1
ATOM 691 C CA . VAL A 1 88 ? -8.293 5.539 9.063 1.00 95.75 88 VAL A CA 1
ATOM 692 C C . VAL A 1 88 ? -7.544 6.217 10.198 1.00 95.75 88 VAL A C 1
ATOM 694 O O . VAL A 1 88 ? -6.471 5.762 10.609 1.00 95.75 88 VAL A O 1
ATOM 697 N N . ILE A 1 89 ? -8.133 7.288 10.724 1.00 97.06 89 ILE A N 1
ATOM 698 C CA . ILE A 1 89 ? -7.601 8.063 11.846 1.00 97.06 89 ILE A CA 1
ATOM 699 C C . ILE A 1 89 ? -8.638 8.183 12.971 1.00 97.06 89 ILE A C 1
ATOM 701 O O . ILE A 1 89 ? -9.845 8.190 12.723 1.00 97.06 89 ILE A O 1
ATOM 705 N N . SER A 1 90 ? -8.177 8.258 14.219 1.00 95.75 90 SER A N 1
ATOM 706 C CA . SER A 1 90 ? -9.034 8.536 15.375 1.00 95.75 90 SER A CA 1
ATOM 707 C C . SER A 1 90 ? -9.363 10.027 15.485 1.00 95.75 90 SER A C 1
ATOM 709 O O . SER A 1 90 ? -8.729 10.870 14.849 1.00 95.75 90 SER A O 1
ATOM 711 N N . GLU A 1 91 ? -10.313 10.372 16.353 1.00 94.94 91 GLU A N 1
ATOM 712 C CA . GLU A 1 91 ? -10.656 11.772 16.650 1.00 94.94 91 GLU A CA 1
ATOM 713 C C . GLU A 1 91 ? -9.495 12.562 17.262 1.00 94.94 91 GLU A C 1
ATOM 715 O O . GLU A 1 91 ? -9.395 13.770 17.073 1.00 94.94 91 GLU A O 1
ATOM 720 N N . ALA A 1 92 ? -8.586 11.873 17.955 1.00 95.38 92 ALA A N 1
ATOM 721 C CA . ALA A 1 92 ? -7.364 12.459 18.494 1.00 95.38 92 ALA A CA 1
ATOM 722 C C . ALA A 1 92 ? -6.265 12.654 17.426 1.00 95.38 92 ALA A C 1
ATOM 724 O O . ALA A 1 92 ? -5.152 13.048 17.762 1.00 95.38 92 ALA A O 1
ATOM 725 N N . GLY A 1 93 ? -6.543 12.343 16.153 1.00 95.12 93 GLY A N 1
ATOM 726 C CA . GLY A 1 93 ? -5.588 12.465 15.049 1.00 95.12 93 GLY A CA 1
ATOM 727 C C . GLY A 1 93 ? -4.575 11.320 14.959 1.00 95.12 93 GLY A C 1
ATOM 728 O O . GLY A 1 93 ? -3.558 11.454 14.281 1.00 95.12 93 GLY A O 1
ATOM 729 N N . VAL A 1 94 ? -4.822 10.186 15.624 1.00 96.94 94 VAL A N 1
ATOM 730 C CA . VAL A 1 94 ? -3.918 9.024 15.592 1.00 96.94 94 VAL A CA 1
ATOM 731 C C . VAL A 1 94 ? -4.245 8.141 14.392 1.00 96.94 94 VAL A C 1
ATOM 733 O O . VAL A 1 94 ? -5.383 7.704 14.235 1.00 96.94 94 VAL A O 1
ATOM 736 N N . ALA A 1 95 ? -3.245 7.821 13.568 1.00 97.00 95 ALA A N 1
ATOM 737 C CA . ALA A 1 95 ? -3.409 6.884 12.459 1.00 97.00 95 ALA A CA 1
ATOM 738 C C . ALA A 1 95 ? -3.598 5.443 12.964 1.00 97.00 95 ALA A C 1
ATOM 740 O O . ALA A 1 95 ? -2.712 4.870 13.597 1.00 97.00 95 ALA A O 1
ATOM 741 N N . LEU A 1 96 ? -4.748 4.842 12.654 1.00 96.00 96 LEU A N 1
ATOM 742 C CA . LEU A 1 96 ? -5.100 3.465 13.032 1.00 96.00 96 LEU A CA 1
ATOM 743 C C . LEU A 1 96 ? -4.654 2.439 11.973 1.00 96.00 96 LEU A C 1
ATOM 745 O O . LEU A 1 96 ? -4.458 1.253 12.273 1.00 96.00 96 LEU A O 1
ATOM 749 N N . GLY A 1 97 ? -4.479 2.902 10.733 1.00 96.62 97 GLY A N 1
ATOM 750 C CA . GLY A 1 97 ? -3.926 2.156 9.604 1.00 96.62 97 GLY A CA 1
ATOM 751 C C . GLY A 1 97 ? -4.794 2.252 8.351 1.00 96.62 97 GLY A C 1
ATOM 752 O O . GLY A 1 97 ? -5.640 3.136 8.245 1.00 96.62 97 GLY A O 1
ATOM 753 N N . VAL A 1 98 ? -4.566 1.355 7.393 1.00 94.94 98 VAL A N 1
ATOM 754 C CA . VAL A 1 98 ? -5.242 1.352 6.086 1.00 94.94 98 VAL A CA 1
ATOM 755 C C . VAL A 1 98 ? -6.244 0.204 6.038 1.00 94.94 98 VAL A C 1
ATOM 757 O O . VAL A 1 98 ? -5.897 -0.930 6.366 1.00 94.94 98 VAL A O 1
ATOM 760 N N . THR A 1 99 ? -7.482 0.489 5.640 1.00 92.94 99 THR A N 1
ATOM 761 C CA . THR A 1 99 ? -8.546 -0.527 5.534 1.00 92.94 99 THR A CA 1
ATOM 762 C C . THR A 1 99 ? -8.700 -1.072 4.126 1.00 92.94 99 THR A C 1
ATOM 764 O O . THR A 1 99 ? -8.912 -2.270 3.957 1.00 92.94 99 THR A O 1
ATOM 767 N N . ASP A 1 100 ? -8.571 -0.204 3.129 1.00 91.06 100 ASP A N 1
ATOM 768 C CA . ASP A 1 100 ? -8.723 -0.545 1.722 1.00 91.06 100 ASP A CA 1
ATOM 769 C C . ASP A 1 100 ? -7.719 0.238 0.871 1.00 91.06 100 ASP A C 1
ATOM 771 O O . ASP A 1 100 ? -7.215 1.287 1.279 1.00 91.06 100 ASP A O 1
ATOM 775 N N . CYS A 1 101 ? -7.400 -0.285 -0.305 1.00 89.44 101 CYS A N 1
ATOM 776 C CA . CYS A 1 101 ? -6.512 0.354 -1.252 1.00 89.44 101 CYS A CA 1
ATOM 777 C C . CYS A 1 101 ? -6.781 -0.154 -2.663 1.00 89.44 101 CYS A C 1
ATOM 779 O O . CYS A 1 101 ? -6.806 -1.361 -2.913 1.00 89.44 101 CYS A O 1
ATOM 781 N N . TRP A 1 102 ? -6.941 0.784 -3.589 1.00 90.75 102 TRP A N 1
ATOM 782 C CA . TRP A 1 102 ? -7.105 0.504 -5.007 1.00 90.75 102 TRP A CA 1
ATOM 783 C C . TRP A 1 102 ? -5.879 0.972 -5.765 1.00 90.75 102 TRP A C 1
ATOM 785 O O . TRP A 1 102 ? -5.328 2.027 -5.461 1.00 90.75 102 TRP A O 1
ATOM 795 N N . HIS A 1 103 ? -5.473 0.217 -6.781 1.00 88.75 103 HIS A N 1
ATOM 796 C CA . HIS A 1 103 ? -4.457 0.672 -7.716 1.00 88.75 103 HIS A CA 1
ATOM 797 C C . HIS A 1 103 ? -4.840 0.342 -9.153 1.00 88.75 103 HIS A C 1
ATOM 799 O O . HIS A 1 103 ? -5.446 -0.694 -9.430 1.00 88.75 103 HIS A O 1
ATOM 805 N N . TRP A 1 104 ? -4.484 1.223 -10.084 1.00 89.19 104 TRP A N 1
ATOM 806 C CA . TRP A 1 104 ? -4.753 1.007 -11.502 1.00 89.19 104 TRP A CA 1
ATOM 807 C C . TRP A 1 104 ? -3.780 1.769 -12.397 1.00 89.19 104 TRP A C 1
ATOM 809 O O . TRP A 1 104 ? -3.205 2.791 -12.025 1.00 89.19 104 TRP A O 1
ATOM 819 N N . ALA A 1 105 ? -3.625 1.269 -13.618 1.00 87.38 105 ALA A N 1
ATOM 820 C CA . ALA A 1 105 ? -2.934 1.950 -14.701 1.00 87.38 105 ALA A CA 1
ATOM 821 C C . ALA A 1 105 ? -3.969 2.625 -15.611 1.00 87.38 105 ALA A C 1
ATOM 823 O O . ALA A 1 105 ? -4.952 1.993 -16.006 1.00 87.38 105 ALA A O 1
ATOM 824 N N . ARG A 1 106 ? -3.762 3.894 -15.989 1.00 81.44 106 ARG A N 1
ATOM 825 C CA . ARG A 1 106 ? -4.595 4.525 -17.030 1.00 81.44 106 ARG A CA 1
ATOM 826 C C . ARG A 1 106 ? -4.134 4.090 -18.415 1.00 81.44 106 ARG A C 1
ATOM 828 O O . ARG A 1 106 ? -2.936 4.047 -18.696 1.00 81.44 106 ARG A O 1
ATOM 835 N N . CYS A 1 107 ? -5.094 3.823 -19.296 1.00 72.19 107 CYS A N 1
ATOM 836 C CA . CYS A 1 107 ? -4.808 3.533 -20.696 1.00 72.19 107 CYS A CA 1
ATOM 837 C C . CYS A 1 107 ? -4.089 4.716 -21.353 1.00 72.19 107 CYS A C 1
ATOM 839 O O . CYS A 1 107 ? -4.424 5.878 -21.106 1.00 72.19 107 CYS A O 1
ATOM 841 N N . TYR A 1 108 ? -3.153 4.420 -22.253 1.00 61.25 108 TYR A N 1
ATOM 842 C CA . TYR A 1 108 ? -2.697 5.423 -23.206 1.00 61.25 108 TYR A CA 1
ATOM 843 C C . TYR A 1 108 ? -3.890 5.857 -24.054 1.00 61.25 108 TYR A C 1
ATOM 845 O O . TYR A 1 108 ? -4.686 5.026 -24.503 1.00 61.25 108 TYR A O 1
ATOM 853 N N . ARG A 1 109 ? -4.043 7.168 -24.247 1.00 56.34 109 ARG A N 1
ATOM 854 C CA . ARG A 1 109 ? -5.073 7.693 -25.139 1.00 56.34 109 ARG A CA 1
ATOM 855 C C . ARG A 1 109 ? -4.762 7.143 -26.527 1.00 56.34 109 ARG A C 1
ATOM 857 O O . ARG A 1 109 ? -3.659 7.345 -27.026 1.00 56.34 109 ARG A O 1
ATOM 864 N N . SER A 1 110 ? -5.696 6.414 -27.133 1.00 45.50 110 SER A N 1
ATOM 865 C CA . SER A 1 110 ? -5.516 5.978 -28.513 1.00 45.50 110 SER A CA 1
ATOM 866 C C . SER A 1 110 ? -5.338 7.226 -29.372 1.00 45.50 110 SER A C 1
ATOM 868 O O . SER A 1 110 ? -6.230 8.082 -29.394 1.00 45.50 110 SER A O 1
ATOM 870 N N . LEU A 1 111 ? -4.218 7.330 -30.084 1.00 39.22 111 LEU A N 1
ATOM 871 C CA . LEU A 1 111 ? -4.135 8.239 -31.217 1.00 39.22 111 LEU A CA 1
ATOM 872 C C . LEU A 1 111 ? -5.284 7.844 -32.153 1.00 39.22 111 LEU A C 1
ATOM 874 O O . LEU A 1 111 ? -5.368 6.686 -32.569 1.00 39.22 111 LEU A O 1
ATOM 878 N N . ARG A 1 112 ? -6.215 8.763 -32.439 1.00 36.16 112 ARG A N 1
ATOM 879 C CA . ARG A 1 112 ? -7.134 8.562 -33.566 1.00 36.16 112 ARG A CA 1
ATOM 880 C C . ARG A 1 112 ? -6.245 8.303 -34.781 1.00 36.16 112 ARG A C 1
ATOM 882 O O . ARG A 1 112 ? -5.399 9.137 -35.089 1.00 36.16 112 ARG A O 1
ATOM 889 N N . GLN A 1 113 ? -6.394 7.148 -35.427 1.00 36.12 113 GLN A N 1
ATOM 890 C CA . GLN A 1 113 ? -5.704 6.891 -36.687 1.00 36.12 113 GLN A CA 1
ATOM 891 C C . GLN A 1 113 ? -6.119 7.993 -37.666 1.00 36.12 113 GLN A C 1
ATOM 893 O O . GLN A 1 113 ? -7.314 8.198 -37.897 1.00 36.12 113 GLN A O 1
ATOM 898 N N . ALA A 1 114 ? -5.145 8.742 -38.186 1.00 34.94 114 ALA A N 1
ATOM 899 C CA . ALA A 1 114 ? -5.398 9.654 -39.288 1.00 34.94 114 ALA A CA 1
ATOM 900 C C . ALA A 1 114 ? -5.958 8.830 -40.456 1.00 34.94 114 ALA A C 1
ATOM 902 O O . ALA A 1 114 ? -5.430 7.760 -40.771 1.00 34.94 114 ALA A O 1
ATOM 903 N N . LYS A 1 115 ? -7.051 9.298 -41.070 1.00 30.86 115 LYS A N 1
ATOM 904 C CA . LYS A 1 115 ? -7.566 8.674 -42.292 1.00 30.86 115 LYS A CA 1
ATOM 905 C C . LYS A 1 115 ? -6.459 8.730 -43.359 1.00 30.86 115 LYS A C 1
ATOM 907 O O . LYS A 1 115 ? -5.818 9.775 -43.482 1.00 30.86 115 LYS A O 1
ATOM 912 N N . PRO A 1 116 ? -6.212 7.653 -44.122 1.00 28.25 116 PRO A N 1
ATOM 913 C CA . PRO A 1 116 ? -5.211 7.692 -45.176 1.00 28.25 116 PRO A CA 1
ATOM 914 C C . PRO A 1 116 ? -5.720 8.606 -46.294 1.00 28.25 116 PRO A C 1
ATOM 916 O O . PRO A 1 116 ? -6.743 8.299 -46.902 1.00 28.25 116 PRO A O 1
ATOM 919 N N . GLY A 1 117 ? -5.035 9.725 -46.548 1.00 39.22 117 GLY A N 1
ATOM 920 C CA . GLY A 1 117 ? -5.278 10.526 -47.753 1.00 39.22 117 GLY A CA 1
ATOM 921 C C . GLY A 1 117 ? -5.091 12.039 -47.657 1.00 39.22 117 GLY A C 1
ATOM 922 O O . GLY A 1 117 ? -4.967 12.667 -48.700 1.00 39.22 117 GLY A O 1
ATOM 923 N N . GLU A 1 118 ? -5.013 12.645 -46.473 1.00 33.16 118 GLU A N 1
ATOM 924 C CA . GLU A 1 118 ? -4.885 14.106 -46.376 1.00 33.16 118 GLU A CA 1
ATOM 925 C C . GLU A 1 118 ? -3.657 14.482 -45.549 1.00 33.16 118 GLU A C 1
ATOM 927 O O . GLU A 1 118 ? -3.596 14.262 -44.339 1.00 33.16 118 GLU A O 1
ATOM 932 N N . GLY A 1 119 ? -2.641 15.023 -46.226 1.00 37.53 119 GLY A N 1
ATOM 933 C CA . GLY A 1 119 ? -1.524 15.686 -45.568 1.00 37.53 119 GLY A CA 1
ATOM 934 C C . GLY A 1 119 ? -2.051 16.883 -44.783 1.00 37.53 119 GLY A C 1
ATOM 935 O O . GLY A 1 119 ? -2.472 17.873 -45.369 1.00 37.53 119 GLY A O 1
ATOM 936 N N . GLY A 1 120 ? -2.058 16.783 -43.457 1.00 26.86 120 GLY A N 1
ATOM 937 C CA . GLY A 1 120 ? -2.576 17.827 -42.583 1.00 26.86 120 GLY A CA 1
ATOM 938 C C . GLY A 1 120 ? -2.158 17.590 -41.139 1.00 26.86 120 GLY A C 1
ATOM 939 O O . GLY A 1 120 ? -2.336 16.505 -40.592 1.00 26.86 120 GLY A O 1
ATOM 940 N N . SER A 1 121 ? -1.544 18.613 -40.556 1.00 27.52 121 SER A N 1
ATOM 941 C CA . SER A 1 121 ? -0.964 18.676 -39.216 1.00 27.52 121 SER A CA 1
ATOM 942 C C . SER A 1 121 ? -1.918 18.273 -38.088 1.00 27.52 121 SER A C 1
ATOM 944 O O . SER A 1 121 ? -3.121 18.508 -38.148 1.00 27.52 121 SER A O 1
ATOM 946 N N . TYR A 1 122 ? -1.318 17.735 -37.026 1.00 30.64 122 TYR A N 1
ATOM 947 C CA . TYR A 1 122 ? -1.902 17.419 -35.723 1.00 30.64 122 TYR A CA 1
ATOM 948 C C . TYR A 1 122 ? -2.920 18.476 -35.255 1.00 30.64 122 TYR A C 1
ATOM 950 O O . TYR A 1 122 ? -2.562 19.638 -35.074 1.00 30.64 122 TYR A O 1
ATOM 958 N N . VAL A 1 123 ? -4.176 18.076 -35.026 1.00 29.06 123 VAL A N 1
ATOM 959 C CA . VAL A 1 123 ? -5.180 18.926 -34.367 1.00 29.06 123 VAL A CA 1
ATOM 960 C C . VAL A 1 123 ? -5.636 18.252 -33.077 1.00 29.06 123 VAL A C 1
ATOM 962 O O . VAL A 1 123 ? -6.233 17.174 -33.080 1.00 29.06 123 VAL A O 1
ATOM 965 N N . GLU A 1 124 ? -5.337 18.915 -31.963 1.00 34.09 124 GLU A N 1
ATOM 966 C CA . GLU A 1 124 ? -5.762 18.555 -30.617 1.00 34.09 124 GLU A CA 1
ATOM 967 C C . GLU A 1 124 ? -7.283 18.752 -30.473 1.00 34.09 124 GLU A C 1
ATOM 969 O O . GLU A 1 124 ? -7.788 19.868 -30.383 1.00 34.09 124 GLU A O 1
ATOM 974 N N . GLY A 1 125 ? -8.037 17.649 -30.477 1.00 25.31 125 GLY A N 1
ATOM 975 C CA . GLY A 1 125 ? -9.492 17.658 -30.313 1.00 25.31 125 GLY A CA 1
ATOM 976 C C . GLY A 1 125 ? -9.933 17.236 -28.909 1.00 25.31 125 GLY A C 1
ATOM 977 O O . GLY A 1 125 ? -9.831 16.063 -28.534 1.00 25.31 125 GLY A O 1
ATOM 978 N N . LYS A 1 126 ? -10.489 18.174 -28.134 1.00 37.09 126 LYS A N 1
ATOM 979 C CA . LYS A 1 126 ? -11.349 17.880 -26.975 1.00 37.09 126 LYS A CA 1
ATOM 980 C C . LYS A 1 126 ? -12.701 17.389 -27.493 1.00 37.09 126 LYS A C 1
ATOM 982 O O . LYS A 1 126 ? -13.416 18.183 -28.094 1.00 37.09 126 LYS A O 1
ATOM 987 N N . THR A 1 127 ? -13.104 16.140 -27.250 1.00 25.45 127 THR A N 1
ATOM 988 C CA . THR A 1 127 ? -14.524 15.770 -27.409 1.00 25.45 127 THR A CA 1
ATOM 989 C C . THR A 1 127 ? -14.904 14.560 -26.561 1.00 25.45 127 THR A C 1
ATOM 991 O O . THR A 1 127 ? -14.338 13.476 -26.705 1.00 25.45 127 THR A O 1
ATOM 994 N N . SER A 1 128 ? -15.886 14.773 -25.687 1.00 34.12 128 SER A N 1
ATOM 995 C CA . SER A 1 128 ? -16.668 13.760 -24.983 1.00 34.12 128 SER A CA 1
ATOM 996 C C . SER A 1 128 ? -17.404 12.882 -25.999 1.00 34.12 128 SER A C 1
ATOM 998 O O . SER A 1 128 ? -18.233 13.383 -26.754 1.00 34.12 128 SER A O 1
ATOM 1000 N N . LEU A 1 129 ? -17.097 11.585 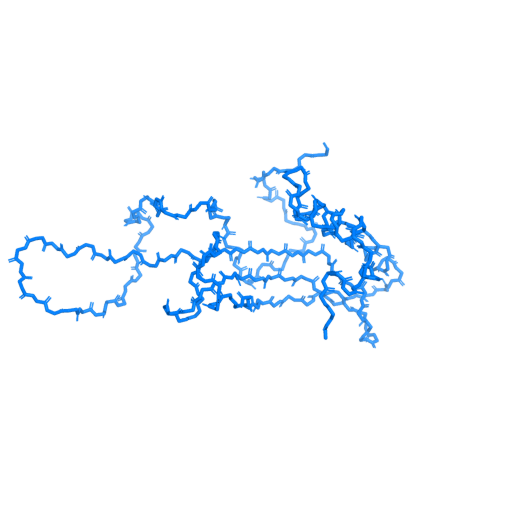-26.046 1.00 30.92 129 LEU A N 1
ATOM 1001 C CA . LEU A 1 129 ? -17.794 10.629 -26.912 1.00 30.92 129 LEU A CA 1
ATOM 1002 C C . LEU A 1 129 ? -19.006 10.044 -26.186 1.00 30.92 129 LEU A C 1
ATOM 1004 O O . LEU A 1 129 ? -18.938 9.747 -24.990 1.00 30.92 129 LEU A O 1
ATOM 1008 N N . LYS A 1 130 ? -20.109 9.857 -26.916 1.00 26.02 130 LYS A N 1
ATOM 1009 C CA . LYS A 1 130 ? -21.290 9.170 -26.389 1.00 26.02 130 LYS A CA 1
ATOM 1010 C C . LYS A 1 130 ? -20.973 7.681 -26.163 1.00 26.02 130 LYS A C 1
ATOM 1012 O O . LYS A 1 130 ? -20.173 7.112 -26.909 1.00 26.02 130 LYS A O 1
ATOM 1017 N N . PRO A 1 131 ? -21.584 7.028 -25.152 1.00 31.41 131 PRO A N 1
ATOM 1018 C CA . PRO A 1 131 ? -21.223 5.669 -24.733 1.00 31.41 131 PRO A CA 1
ATOM 1019 C C . PRO A 1 131 ? -21.200 4.613 -25.846 1.00 31.41 131 PRO A C 1
ATOM 1021 O O . PRO A 1 131 ? -20.405 3.683 -25.748 1.00 31.41 131 PRO A O 1
ATOM 1024 N N . SER A 1 132 ? -22.021 4.777 -26.886 1.00 30.81 132 SER A N 1
ATOM 1025 C CA . SER A 1 132 ? -22.179 3.858 -28.020 1.00 30.81 132 SER A CA 1
ATOM 1026 C C . SER A 1 132 ? -21.057 3.913 -29.066 1.00 30.81 132 SER A C 1
ATOM 1028 O O . SER A 1 132 ? -21.033 3.072 -29.954 1.00 30.81 132 SER A O 1
ATOM 1030 N N . GLU A 1 133 ? -20.139 4.883 -28.988 1.00 28.55 133 GLU A N 1
ATOM 1031 C CA . GLU A 1 133 ? -19.089 5.118 -30.000 1.00 28.55 133 GLU A CA 1
ATOM 1032 C C . GLU A 1 133 ? -17.665 4.891 -29.458 1.00 28.55 133 GLU A C 1
ATOM 1034 O O . GLU A 1 133 ? -16.674 5.309 -30.064 1.00 28.55 133 GLU A O 1
ATOM 1039 N N . ARG A 1 134 ? -17.530 4.245 -28.290 1.00 34.59 134 ARG A N 1
ATOM 1040 C CA . ARG A 1 134 ? -16.220 3.899 -27.720 1.00 34.59 134 ARG A CA 1
ATOM 1041 C C . ARG A 1 134 ? -15.631 2.690 -28.462 1.00 34.59 134 ARG A C 1
ATOM 1043 O O . ARG A 1 134 ? -16.286 1.654 -28.496 1.00 34.59 134 ARG A O 1
ATOM 1050 N N . PRO A 1 135 ? -14.409 2.774 -29.026 1.00 35.59 135 PRO A N 1
ATOM 1051 C CA . PRO A 1 135 ? -13.765 1.606 -29.605 1.00 35.59 135 PRO A CA 1
ATOM 1052 C C . PRO A 1 135 ? -13.474 0.587 -28.504 1.00 35.59 135 PRO A C 1
ATOM 1054 O O . PRO A 1 135 ? -12.919 0.925 -27.453 1.00 35.59 135 PRO A O 1
ATOM 1057 N N . ASP A 1 136 ? -13.838 -0.665 -28.760 1.00 35.81 136 ASP A N 1
ATOM 1058 C CA . ASP A 1 136 ? -13.551 -1.765 -27.858 1.00 35.81 136 ASP A CA 1
ATOM 1059 C C . ASP A 1 136 ? -12.038 -1.927 -27.699 1.00 35.81 136 ASP A C 1
ATOM 1061 O O . ASP A 1 136 ? -11.339 -2.384 -28.602 1.00 35.81 136 ASP A O 1
ATOM 1065 N N . ARG A 1 137 ? -11.569 -1.629 -26.483 1.00 38.28 137 ARG A N 1
ATOM 1066 C CA . ARG A 1 137 ? -10.383 -2.239 -25.872 1.00 38.28 137 ARG A CA 1
ATOM 1067 C C . ARG A 1 137 ? -9.041 -1.818 -26.498 1.00 38.28 137 ARG A C 1
ATOM 1069 O O . ARG A 1 137 ? -8.630 -2.266 -27.565 1.00 38.28 137 ARG A O 1
ATOM 1076 N N . CYS A 1 138 ? -8.273 -1.025 -25.747 1.00 35.94 138 CYS A N 1
ATOM 1077 C CA . CYS A 1 138 ? -6.842 -0.849 -25.994 1.00 35.94 138 CYS A CA 1
ATOM 1078 C C . CYS A 1 138 ? -6.140 -2.216 -25.871 1.00 35.94 138 CYS A C 1
ATOM 1080 O O . CYS A 1 138 ? -5.996 -2.748 -24.771 1.00 35.94 138 CYS A O 1
ATOM 1082 N N . LYS A 1 139 ? -5.741 -2.808 -27.005 1.00 34.91 139 LYS A N 1
ATOM 1083 C CA . LYS A 1 139 ? -5.155 -4.162 -27.083 1.00 34.91 139 LYS A CA 1
ATOM 1084 C C . LYS A 1 139 ? -3.775 -4.291 -26.419 1.00 34.91 139 LYS A C 1
ATOM 1086 O O . LYS A 1 139 ? -3.288 -5.404 -26.278 1.00 34.91 139 LYS A O 1
ATOM 1091 N N . SER A 1 140 ? -3.149 -3.184 -26.013 1.00 34.97 140 SER A N 1
ATOM 1092 C CA . SER A 1 140 ? -1.814 -3.161 -25.401 1.00 34.97 140 SER A CA 1
ATOM 1093 C C . SER A 1 140 ? -1.819 -2.965 -23.882 1.00 34.97 140 SER A C 1
ATOM 1095 O O . SER A 1 140 ? -0.747 -2.858 -23.296 1.00 34.97 140 SER A O 1
ATOM 1097 N N . CYS A 1 141 ? -2.986 -2.894 -23.231 1.00 36.25 141 CYS A N 1
ATOM 1098 C CA . CYS A 1 141 ? -3.073 -2.837 -21.771 1.00 36.25 141 CYS A CA 1
ATOM 1099 C C . CYS A 1 141 ? -3.195 -4.266 -21.206 1.00 36.25 141 CYS A C 1
ATOM 1101 O O . CYS A 1 141 ? -4.267 -4.860 -21.321 1.00 36.25 141 CYS A O 1
ATOM 1103 N N . PRO A 1 142 ? -2.140 -4.839 -20.590 1.00 33.34 142 PRO A N 1
ATOM 1104 C CA . PRO A 1 142 ? -2.205 -6.178 -19.999 1.00 33.34 142 PRO A CA 1
ATOM 1105 C C . PRO A 1 142 ? -3.032 -6.225 -18.702 1.00 33.34 142 PRO A C 1
ATOM 1107 O O . PRO A 1 142 ? -3.394 -7.304 -18.243 1.00 33.34 142 PRO A O 1
ATOM 1110 N N . ALA A 1 143 ? -3.371 -5.074 -18.116 1.00 34.25 143 ALA A N 1
ATOM 1111 C CA . ALA A 1 143 ? -4.262 -5.000 -16.968 1.00 34.25 143 ALA A CA 1
ATOM 1112 C C . ALA A 1 143 ? -5.715 -4.894 -17.447 1.00 34.25 143 ALA A C 1
ATOM 1114 O O . ALA A 1 143 ? -6.063 -3.967 -18.183 1.00 34.25 143 ALA A O 1
ATOM 1115 N N . LYS A 1 144 ? -6.581 -5.819 -17.006 1.00 34.78 144 LYS A N 1
ATOM 1116 C CA . LYS A 1 144 ? -8.033 -5.606 -17.068 1.00 34.78 144 LYS A CA 1
ATOM 1117 C C . LYS A 1 144 ? -8.294 -4.258 -16.398 1.00 34.78 144 LYS A C 1
ATOM 1119 O O . LYS A 1 144 ? -7.987 -4.106 -15.220 1.00 34.78 144 LYS A O 1
ATOM 1124 N N . ALA A 1 145 ? -8.784 -3.281 -17.157 1.00 39.94 145 ALA A N 1
ATOM 1125 C CA . ALA A 1 145 ? -9.202 -2.003 -16.608 1.00 39.94 145 ALA A CA 1
ATOM 1126 C C . ALA A 1 145 ? -10.332 -2.288 -15.611 1.00 39.94 145 ALA A C 1
ATOM 1128 O O . ALA A 1 145 ? -11.475 -2.506 -16.010 1.00 39.94 145 ALA A O 1
ATOM 1129 N N . GLY A 1 146 ? -9.986 -2.389 -14.327 1.00 39.50 146 GLY A N 1
ATOM 1130 C CA . GLY A 1 146 ? -10.964 -2.349 -13.255 1.00 39.50 146 GLY A CA 1
ATOM 1131 C C . GLY A 1 146 ? -11.761 -1.059 -13.401 1.00 39.50 146 GLY A C 1
ATOM 1132 O O . GLY A 1 146 ? -11.213 -0.027 -13.796 1.00 39.50 146 GLY A O 1
ATOM 1133 N N . HIS A 1 147 ? -13.064 -1.145 -13.160 1.00 40.16 147 HIS A N 1
ATOM 1134 C CA . HIS A 1 147 ? -13.943 0.012 -13.122 1.00 40.16 147 HIS A CA 1
ATOM 1135 C C . HIS A 1 147 ? -13.322 1.073 -12.200 1.00 40.16 147 HIS A C 1
ATOM 1137 O O . HIS A 1 147 ? -12.973 0.764 -11.064 1.00 40.16 147 HIS A O 1
ATOM 1143 N N . GLN A 1 148 ? -13.120 2.288 -12.712 1.00 39.91 148 GLN A N 1
ATOM 1144 C CA . GLN A 1 148 ? -12.705 3.436 -11.910 1.00 39.91 148 GLN A CA 1
ATOM 1145 C C . GLN A 1 148 ? -13.843 3.722 -10.920 1.00 39.91 148 GLN A C 1
ATOM 1147 O O . GLN A 1 148 ? -14.925 4.072 -11.389 1.00 39.91 148 GLN A O 1
ATOM 1152 N N . PRO A 1 149 ? -13.667 3.567 -9.595 1.00 41.91 149 PRO A N 1
ATOM 1153 C CA . PRO A 1 149 ? -14.672 4.060 -8.668 1.00 41.91 149 PRO A CA 1
ATOM 1154 C C . PRO A 1 149 ? -14.735 5.587 -8.808 1.00 41.91 149 PRO A C 1
ATOM 1156 O O . PRO A 1 149 ? -13.712 6.275 -8.749 1.00 41.91 149 PRO A O 1
ATOM 1159 N N . GLU A 1 150 ? -15.930 6.113 -9.073 1.00 34.34 150 GLU A N 1
ATOM 1160 C CA . GLU A 1 150 ? -16.181 7.555 -9.076 1.00 34.34 150 GLU A CA 1
ATOM 1161 C C . GLU A 1 150 ? -15.867 8.112 -7.670 1.00 34.34 150 GLU A C 1
ATOM 1163 O O . GLU A 1 150 ? -16.294 7.522 -6.673 1.00 34.34 150 GLU A O 1
ATOM 1168 N N . PRO A 1 151 ? -15.135 9.235 -7.553 1.00 37.00 151 PRO A N 1
ATOM 1169 C CA . PRO A 1 151 ? -14.566 9.732 -6.292 1.00 37.00 151 PRO A CA 1
ATOM 1170 C C . PRO A 1 151 ? -15.592 10.208 -5.242 1.00 37.00 151 PRO A C 1
ATOM 1172 O O . PRO A 1 151 ? -15.197 10.749 -4.214 1.00 37.00 151 PRO A O 1
ATOM 1175 N N . SER A 1 152 ? -16.896 10.043 -5.477 1.00 34.84 152 SER A N 1
ATOM 1176 C CA . SER A 1 152 ? -17.966 10.576 -4.625 1.00 34.84 152 SER A CA 1
ATOM 1177 C C . SER A 1 152 ? -18.801 9.533 -3.879 1.00 34.84 152 SER A C 1
ATOM 1179 O O . SER A 1 152 ? -19.675 9.928 -3.110 1.00 34.84 152 SER A O 1
ATOM 1181 N N . VAL A 1 153 ? -18.593 8.228 -4.076 1.00 34.94 153 VAL A N 1
ATOM 1182 C CA . VAL A 1 153 ? -19.435 7.220 -3.405 1.00 34.94 153 VAL A CA 1
ATOM 1183 C C . VAL A 1 153 ? -18.769 6.762 -2.112 1.00 34.94 153 VAL A C 1
ATOM 1185 O O . VAL A 1 153 ? -18.057 5.763 -2.052 1.00 34.94 153 VAL A O 1
ATOM 1188 N N . ALA A 1 154 ? -19.004 7.542 -1.058 1.00 28.66 154 ALA A N 1
ATOM 1189 C CA . ALA A 1 154 ? -18.839 7.099 0.316 1.00 28.66 154 ALA A CA 1
ATOM 1190 C C . ALA A 1 154 ? -19.824 5.947 0.573 1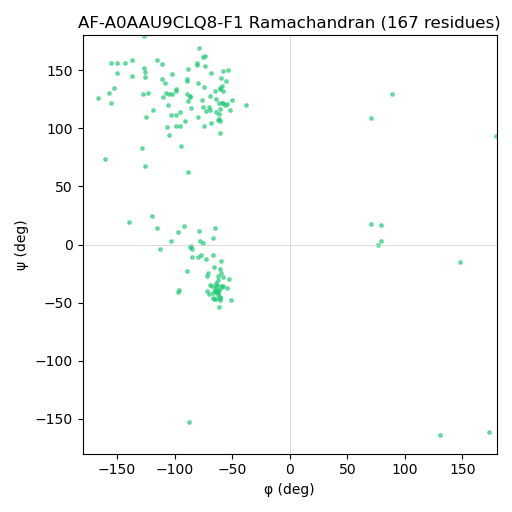.00 28.66 154 ALA A C 1
ATOM 1192 O O . ALA A 1 154 ? -21.030 6.163 0.670 1.00 28.66 154 ALA A O 1
ATOM 1193 N N . TRP A 1 155 ? -19.327 4.716 0.668 1.00 32.03 155 TRP A N 1
ATOM 1194 C CA . TRP A 1 155 ? -20.179 3.561 0.944 1.00 32.03 155 TRP A CA 1
ATOM 1195 C C . TRP A 1 155 ? -20.594 3.566 2.417 1.00 32.03 155 TRP A C 1
ATOM 1197 O O . TRP A 1 155 ? -19.818 3.218 3.311 1.00 32.03 155 TRP A O 1
ATOM 1207 N N . SER A 1 156 ? -21.832 3.989 2.675 1.00 29.30 156 SER A N 1
ATOM 1208 C CA . SER A 1 156 ? -22.515 3.696 3.933 1.00 29.30 156 SER A CA 1
ATOM 1209 C C . SER A 1 156 ? -22.945 2.224 3.942 1.00 29.30 156 SER A C 1
ATOM 1211 O O . SER A 1 156 ? -23.140 1.608 2.898 1.00 29.30 156 SER A O 1
ATOM 1213 N N . ARG A 1 157 ? -23.074 1.638 5.132 1.00 29.31 157 ARG A N 1
ATOM 1214 C CA . ARG A 1 157 ? -23.294 0.200 5.387 1.00 29.31 157 ARG A CA 1
ATOM 1215 C C . ARG A 1 157 ? -24.634 -0.375 4.874 1.00 29.31 157 ARG A C 1
ATOM 1217 O O . ARG A 1 157 ? -25.020 -1.453 5.314 1.00 29.31 157 ARG A O 1
ATOM 1224 N N . SER A 1 158 ? -25.354 0.337 4.012 1.00 29.66 158 SER A N 1
ATOM 1225 C CA . SER A 1 158 ? -26.788 0.146 3.768 1.00 29.66 158 SER A CA 1
ATOM 1226 C C . SER A 1 158 ? -27.231 0.245 2.300 1.00 29.66 158 SER A C 1
ATOM 1228 O O . SER A 1 158 ? -28.424 0.413 2.079 1.00 29.66 158 SER A O 1
ATOM 1230 N N . ASP A 1 159 ? -26.340 0.098 1.311 1.00 30.58 159 ASP A N 1
ATOM 1231 C CA . ASP A 1 159 ? -26.750 0.017 -0.106 1.00 30.58 159 ASP A CA 1
ATOM 1232 C C . ASP A 1 159 ? -26.893 -1.445 -0.595 1.00 30.58 159 ASP A C 1
ATOM 1234 O O . ASP A 1 159 ? -25.893 -2.165 -0.663 1.00 30.58 159 ASP A O 1
ATOM 1238 N N . PRO A 1 160 ? -28.120 -1.903 -0.931 1.00 32.03 160 PRO A N 1
ATOM 1239 C CA . PRO A 1 160 ? -28.420 -3.287 -1.311 1.00 32.03 160 PRO A CA 1
ATOM 1240 C C . PRO A 1 160 ? -28.204 -3.635 -2.800 1.00 32.03 160 PRO A C 1
ATOM 1242 O O . PRO A 1 160 ? -28.361 -4.798 -3.153 1.00 32.03 160 PRO A O 1
ATOM 1245 N N . ASP A 1 161 ? -27.791 -2.699 -3.663 1.00 27.42 161 ASP A N 1
ATOM 1246 C CA . ASP A 1 161 ? -27.619 -2.947 -5.115 1.00 27.42 161 ASP A CA 1
ATOM 1247 C C . ASP A 1 161 ? -26.194 -3.385 -5.524 1.00 27.42 161 ASP A C 1
ATOM 1249 O O . ASP A 1 161 ? -25.820 -3.356 -6.698 1.00 27.42 161 ASP A O 1
ATOM 1253 N N . CYS A 1 162 ? -25.368 -3.817 -4.569 1.00 34.69 162 CYS A N 1
ATOM 1254 C CA . CYS A 1 162 ? -23.998 -4.257 -4.837 1.00 34.69 162 CYS A CA 1
ATOM 1255 C C . CYS A 1 162 ? -23.932 -5.760 -5.172 1.00 34.69 162 CYS A C 1
ATOM 1257 O O . CYS A 1 162 ? -23.295 -6.545 -4.472 1.00 34.69 162 CYS A O 1
ATOM 1259 N N . GLU A 1 163 ? -24.577 -6.166 -6.269 1.00 32.59 163 GLU A N 1
ATOM 1260 C CA . GLU A 1 163 ? -24.302 -7.443 -6.938 1.00 32.59 163 GLU A CA 1
ATOM 1261 C C . GLU A 1 163 ? -23.495 -7.213 -8.225 1.00 32.59 163 GLU A C 1
ATOM 1263 O O . GLU A 1 163 ? -24.046 -6.956 -9.291 1.00 32.59 163 GLU A O 1
ATOM 1268 N N . ALA A 1 164 ? -22.165 -7.312 -8.104 1.00 30.81 164 ALA A N 1
ATOM 1269 C CA . ALA A 1 164 ? -21.259 -7.979 -9.054 1.00 30.81 164 ALA A CA 1
ATOM 1270 C C . ALA A 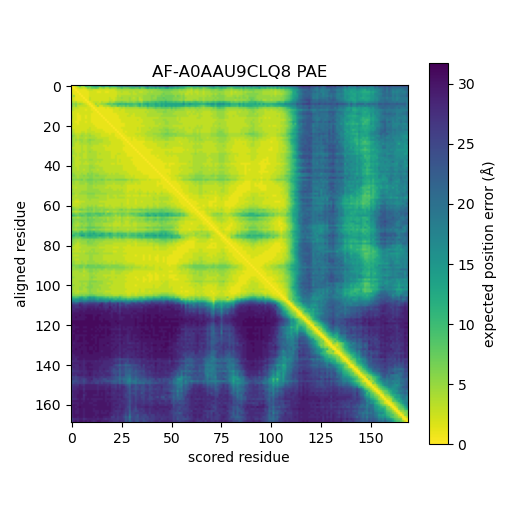1 164 ? -19.801 -7.852 -8.544 1.00 30.81 164 ALA A C 1
ATOM 1272 O O . ALA A 1 164 ? -19.164 -6.818 -8.709 1.00 30.81 164 ALA A O 1
ATOM 1273 N N . TYR A 1 165 ? -19.298 -8.840 -7.787 1.00 35.59 165 TYR A N 1
ATOM 1274 C CA . TYR A 1 165 ? -18.522 -10.012 -8.273 1.00 35.59 165 TYR A CA 1
ATOM 1275 C C . TYR A 1 165 ? -16.997 -9.724 -8.345 1.00 35.59 165 TYR A C 1
ATOM 1277 O O . TYR A 1 165 ? -16.593 -8.739 -8.945 1.00 35.59 165 TYR A O 1
ATOM 1285 N N . THR A 1 166 ? -16.041 -10.502 -7.815 1.00 34.75 166 THR A N 1
ATOM 1286 C CA . THR A 1 166 ? -15.995 -11.783 -7.078 1.00 34.75 166 THR A CA 1
ATOM 1287 C C . THR A 1 166 ? -14.757 -11.816 -6.193 1.00 34.75 166 THR A C 1
ATOM 1289 O O . THR A 1 166 ? -13.645 -11.599 -6.674 1.00 34.75 166 THR A O 1
ATOM 1292 N N . GLY A 1 167 ? -14.940 -12.240 -4.955 1.00 24.72 167 GLY A N 1
ATOM 1293 C CA . GLY A 1 167 ? -13.894 -12.783 -4.101 1.00 24.72 167 GLY A CA 1
ATOM 1294 C C . GLY A 1 167 ? -14.603 -13.561 -3.012 1.00 24.72 167 GLY A C 1
ATOM 1295 O O . GLY A 1 167 ? -14.792 -13.041 -1.919 1.00 24.72 167 GLY A O 1
ATOM 1296 N N . GLY A 1 168 ? -15.143 -14.724 -3.385 1.00 25.22 168 GLY A N 1
ATOM 1297 C CA . GLY A 1 168 ? -15.801 -15.624 -2.445 1.00 25.22 168 GLY A CA 1
ATOM 1298 C C . GLY A 1 168 ? -14.847 -16.027 -1.321 1.00 25.22 168 GLY A C 1
ATOM 1299 O O . GLY A 1 168 ? -13.632 -16.051 -1.523 1.00 25.22 168 GLY A O 1
ATOM 1300 N N . LEU A 1 169 ? -15.447 -16.274 -0.155 1.00 30.70 169 LEU A N 1
ATOM 1301 C CA . LEU A 1 169 ? -14.827 -16.837 1.046 1.00 30.70 169 LEU A CA 1
ATOM 1302 C C . LEU A 1 169 ? -13.935 -18.049 0.751 1.00 30.70 169 LEU A C 1
ATOM 1304 O O . LEU A 1 169 ? -14.326 -18.866 -0.114 1.00 30.70 169 LEU A O 1
#

InterPro domains:
  IPR012337 Ribonuclease H-like superfamily [SSF53098] (3-126)
  IPR014735 Transposase, Tn5-like, N-terminal [PF14706] (2-26)
  IPR038215 Transposase, Tn5-like, N-terminal domain superfamily [G3DSA:1.10.246.40] (1-27)
  IPR047768 Transposase for transposon Tn5-like [PTHR37319] (16-109)

Nearest PDB structures (foldseek):
  4dm0-assembly1_A-2  TM=9.092E-01  e=1.455E-05  Escherichia coli
  5z06-assembly1_A  TM=5.738E-01  e=7.269E+00  Parabacteroides distasonis ATCC 8503
  5z06-assembly2_B  TM=5.758E-01  e=7.269E+00  Parabacteroides distasonis ATCC 8503
  1yq2-assembly1_F  TM=2.918E-01  e=6.419E+00  Arthrobacter sp. C2-2

Solvent-accessible surface area (backbone atoms only — not comparable to full-atom values): 11147 Å² total; per-residue (Å²): 139,78,55,70,46,60,74,39,71,66,38,68,68,52,31,51,49,52,52,51,56,77,67,31,89,88,61,51,72,67,58,62,47,43,72,46,16,54,61,20,51,60,53,49,73,77,44,96,58,70,47,76,47,71,56,80,47,78,47,81,41,56,95,44,83,85,57,78,79,59,13,41,52,97,47,88,88,34,31,19,36,43,37,39,44,31,39,31,26,37,85,88,70,47,79,56,41,44,69,49,72,48,73,48,49,41,76,71,80,77,74,76,77,75,72,92,85,68,94,71,79,92,74,93,75,90,74,91,74,60,88,91,75,64,80,85,67,74,89,82,57,88,60,82,79,68,81,77,79,66,97,77,74,78,83,63,102,77,72,88,82,80,82,78,89,88,80,80,133

Secondary structure (DSSP, 8-state):
---HHHHTTT-HHHHHHHHHHHT-TT--HHHHHHHHHHHHHHHHHT-S-EEEEE--EEEE-TT-TT-TT-EE-SSTT-EEEEEEEEEEEETTS-EEEEEEEEEEPPPPPPPPPPPTT----------PPPGGG--S--TT--S-------TT----TT-----------

=== Feature glossary ===
The record interleaves many kinds of information about one protein. Here is each kind framed as the question it answers.

Q: What does the local fold look like, residue by residue?
A: The Foldseek 3Di string encodes local tertiary geometry as a 20-letter alphabet — one character per residue — derived from the relative positions of nearby Cα atoms. Unlike the amino-acid sequence, 3Di is a direct function of the 3D structure, so two proteins with the same fold have similar 3Di strings even at low sequence identity.

Q: Which residues are in helices, strands, or loops?
A: The SS8 string is DSSP's per-residue secondary-structure call. α-helix (H) means an i→i+4 H-bond ladder; β-strand (E) means the residue participates in a β-sheet; 3₁₀ (G) and π (I) are tighter and wider helices; T/S are turns/bends; '-' is loop.

Q: How big and how compact is the whole molecule?
A: Radius of gyration (Rg) is the root-mean-square distance of Cα atoms from their centroid — a single number for overall size and compactness. A globular domain of N residues has Rg ≈ 2.2·N^0.38 Å; an extended or disordered chain has a much larger Rg. The Cα contact count is the number of residue pairs whose Cα atoms are within 8 Å and are more than four positions apart in sequence — a standard proxy for tertiary packing density. The bounding box is the smallest axis-aligned box enclosing all Cα atoms.

Q: Where is each backbone atom in 3D?
A: Structure coordinates are given as an mmCIF _atom_site loop: on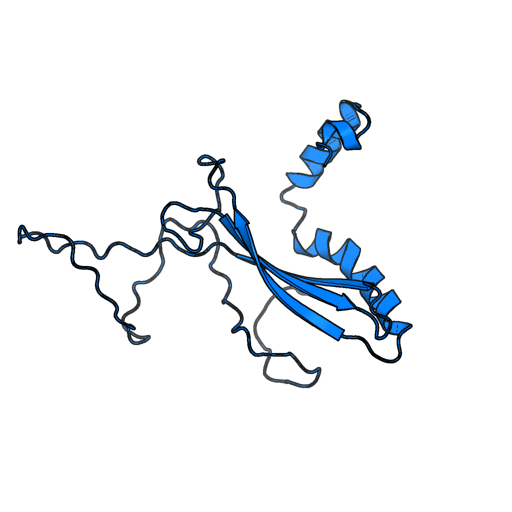e row per atom with element, residue name, chain id, sequence number, and x/y/z position in Å. Only the four main-chain atoms per residue are included here; side chains are omitted to keep the record compact.

Q: What is the amino-acid chain?
A: Primary structure: the covalent order of the twenty standard amino acids along the backbone. Two proteins with the same sequence will (almost always) fold to the same structure; two with 30% identity often share a fold but not the details.

Q: What if only a Cα trace is available?
A: Three-state secondary structure (P-SEA) collapses the eight DSSP classes into helix (a), strand (b), and coil (c). P-SEA assigns these from Cα geometry alone — distances and angles — without requiring backbone oxygens, so it works on any Cα trace.

Q: What family and function is it annotated with?
A: Database cross-references. InterPro integrates a dozen domain/family signature databases into unified entries with residue-range hits. GO terms attach function/process/location labels with evidence codes. CATH codes position the fold in a four-level structural taxonomy. Organism is the NCBI-taxonomy species name.

Q: How confident is the AlphaFold model at each residue?
A: pLDDT is the predicted lDDT-Cα score: AlphaFold's confidence that the local environment of each residue (all inter-atomic distances within 15 Å) is correctly placed. It is a per-residue number between 0 and 100, with higher meaning more reliable.

Q: How mobile is each atom in the crystal?
A: B-factor (Debye–Waller factor) reflects atomic displacement in the crystal lattice. It is an experimental observable (units Å²), not a prediction; low values mean the atom is pinned down, high values mean it moves or is heterogeneous across the crystal.

Q: Which residues are buried vs exposed?
A: SASA measures how much of the protein is reachable by solvent. It is computed by rolling a water-sized probe over the atomic surface and summing the exposed area (Å²). Per-residue SASA distinguishes core (buried, low SASA) from surface (exposed, high SASA) residues; total SASA is a whole-molecule size measure.

Q: What do the diagnostic plots show?
A: Plot images: a contact map (which residues are close in 3D, as an N×N binary image), a Ramachandran scatter (backbone torsion angles, revealing secondary-structure composition at a glance), and — for AlphaFold structures — a PAE heatmap (pairwise prediction confidence).

Q: What known structures does this most resemble?
A: The Foldseek neighbor list gives the closest experimentally determined structures in the PDB, ranked by structural alignment. TM-score near 1 means near-identical fold; near 0.3 means only rough topology match. This is how one finds what a novel AlphaFold prediction most resembles in the solved-structure universe.

Q: Are the domains correctly placed relative to each other?
A: Predicted aligned error is AlphaFold's pairwise confidence. Unlike pLDDT (per-residue), PAE is per-residue-pair and captures whether two parts of the structure are correctly placed relative to each other. Units are ångströms of expected positional error.

Q: What do the rendered images show?
A: Structure images are PyMOL renders from six orthogonal camera directions. Cartoon representation draws helices as coils and strands as arrows; sticks shows the backbone as bonds; surface shows the solvent-excluded envelope. Rainbow coloring maps sequence position to hue (blue→red, N→C); chain coloring assigns a distinct color per polypeptide.

Q: What are the backbone torsion angles?
A: φ (phi) and ψ (psi) are the two rotatable backbone dihedrals per residue: φ is the C(i-1)–N–Cα–C torsion, ψ is the N–Cα–C–N(i+1) torsion, both in degrees on (−180°, 180°]. α-helical residues cluster near (−60°, −45°); β-strand residues near (−120°, +130°). A Ramachandran plot is simply a scatter of (φ, ψ) for every residue.